Protein AF-A0A7Y5LMF8-F1 (afdb_monomer)

Solvent-accessible surface area (backbone atoms only — not comparable to full-atom values): 17297 Å² total; per-residue (Å²): 133,86,90,82,89,88,78,88,81,87,87,82,90,86,83,90,85,84,86,85,84,82,83,78,82,80,77,92,85,82,88,77,78,71,75,66,62,60,59,55,56,58,51,55,53,45,57,74,70,51,55,81,79,71,62,78,81,77,92,73,78,86,77,76,83,71,69,75,50,71,64,56,52,48,47,51,49,48,53,59,75,62,51,73,75,77,78,80,46,75,68,31,47,42,24,14,50,41,38,55,60,49,52,77,46,82,29,27,55,47,90,75,90,51,93,49,57,80,73,84,47,68,71,63,81,57,44,32,38,16,35,45,50,49,39,58,10,37,41,66,71,74,41,51,41,44,46,54,44,36,55,46,39,68,76,44,52,86,68,40,72,46,88,80,47,93,70,68,69,76,45,70,57,49,46,42,60,34,47,49,43,44,50,40,48,40,73,77,71,32,48,80,47,82,51,67,81,51,87,82,39,35,75,72,64,44,40,34,22,40,40,27,25,44,95,62,96,61,97,47,43,78,46,35,26,34,25,32,87,49,56,52,98,84,51,49,45,20,29,32,31,32,43,81,88,67,40,31,49,43,71,42,63,49,65,86,72,44,68,50,70,42,27,35,39,74,69,85,77,85,69,71,81,80,77,72,78,80,80,80,129

Structure (mmCIF, N/CA/C/O backbone):
data_AF-A0A7Y5LMF8-F1
#
_entry.id   AF-A0A7Y5LMF8-F1
#
loop_
_atom_site.group_PDB
_atom_site.id
_atom_site.type_symbol
_atom_site.label_atom_id
_atom_site.label_alt_id
_atom_site.label_comp_id
_atom_site.label_asym_id
_atom_site.label_entity_id
_atom_site.label_seq_id
_atom_site.pdbx_PDB_ins_code
_atom_site.Cartn_x
_atom_site.Cartn_y
_atom_site.Cartn_z
_atom_site.occupancy
_atom_site.B_iso_or_equiv
_atom_site.auth_seq_id
_atom_site.auth_comp_id
_atom_site.auth_asym_id
_atom_site.auth_atom_id
_atom_site.pdbx_PDB_model_num
ATOM 1 N N . MET A 1 1 ? -59.907 -3.562 -33.712 1.00 35.91 1 MET A N 1
ATOM 2 C CA . MET A 1 1 ? -60.302 -3.193 -35.093 1.00 35.91 1 MET A CA 1
ATOM 3 C C . MET A 1 1 ? -60.130 -1.689 -35.262 1.00 35.91 1 MET A C 1
ATOM 5 O O . MET A 1 1 ? -60.663 -0.989 -34.419 1.00 35.91 1 MET A O 1
ATOM 9 N N . LYS A 1 2 ? -59.436 -1.261 -36.338 1.00 37.88 2 LYS A N 1
ATOM 10 C CA . LYS A 1 2 ? -59.405 0.084 -36.981 1.00 37.88 2 LYS A CA 1
ATOM 11 C C . LYS A 1 2 ? -59.014 1.277 -36.073 1.00 37.88 2 LYS A C 1
ATOM 13 O O . LYS A 1 2 ? -59.712 1.561 -35.122 1.00 37.88 2 LYS A O 1
ATOM 18 N N . GLY A 1 3 ? -57.946 2.052 -36.271 1.00 35.06 3 GLY A N 1
ATOM 19 C CA . GLY A 1 3 ? -57.162 2.392 -37.460 1.00 35.06 3 GLY A CA 1
ATOM 20 C C . GLY A 1 3 ? -57.560 3.778 -37.983 1.00 35.06 3 GLY A C 1
ATOM 21 O O . GLY A 1 3 ? -58.652 3.883 -38.530 1.00 35.06 3 GLY A O 1
ATOM 22 N N . LYS A 1 4 ? -56.691 4.798 -37.855 1.00 38.91 4 LYS A N 1
ATOM 23 C CA . LYS A 1 4 ? -56.349 5.769 -38.923 1.00 38.91 4 LYS A CA 1
ATOM 24 C C . LYS A 1 4 ? -55.356 6.851 -38.472 1.00 38.91 4 LYS A C 1
ATOM 26 O O . LYS A 1 4 ? -55.492 7.425 -37.399 1.00 38.91 4 LYS A O 1
ATOM 31 N N . ASN A 1 5 ? -54.412 7.104 -39.378 1.00 40.88 5 ASN A N 1
ATOM 32 C CA . ASN A 1 5 ? -53.443 8.198 -39.432 1.00 40.88 5 ASN A CA 1
ATOM 33 C C . ASN A 1 5 ? -54.083 9.589 -39.376 1.00 40.88 5 ASN A C 1
ATOM 35 O O . ASN A 1 5 ? -55.175 9.786 -39.913 1.00 40.88 5 ASN A O 1
ATOM 39 N N . ILE A 1 6 ? -53.300 10.557 -38.898 1.00 42.84 6 ILE A N 1
ATOM 40 C CA . ILE A 1 6 ? -53.327 11.936 -39.387 1.00 42.84 6 ILE A CA 1
ATOM 41 C C . ILE A 1 6 ? -51.894 12.377 -39.701 1.00 42.84 6 ILE A C 1
ATOM 43 O O . ILE A 1 6 ? -50.966 12.123 -38.937 1.00 42.84 6 ILE A O 1
ATOM 47 N N . ASP A 1 7 ? -51.764 12.964 -40.881 1.00 39.22 7 ASP A N 1
ATOM 48 C CA . ASP A 1 7 ? -50.563 13.429 -41.561 1.00 39.22 7 ASP A CA 1
ATOM 49 C C . ASP A 1 7 ? -50.635 14.961 -41.679 1.00 39.22 7 ASP A C 1
ATOM 51 O O . ASP A 1 7 ? -51.734 15.517 -41.702 1.00 39.22 7 ASP A O 1
ATOM 55 N N . GLY A 1 8 ? -49.468 15.597 -41.807 1.00 36.66 8 GLY A N 1
ATOM 56 C CA . GLY A 1 8 ? -49.266 16.856 -42.529 1.00 36.66 8 GLY A CA 1
ATOM 57 C C . GLY A 1 8 ? -49.772 18.165 -41.912 1.00 36.66 8 GLY A C 1
ATOM 58 O O . GLY A 1 8 ? -50.968 18.427 -41.835 1.00 36.66 8 GLY A O 1
ATOM 59 N N . GLY A 1 9 ? -48.839 19.076 -41.623 1.00 31.05 9 GLY A N 1
ATOM 60 C CA . GLY A 1 9 ? -49.163 20.484 -41.392 1.00 31.05 9 GLY A CA 1
ATOM 61 C C . GLY A 1 9 ? -47.945 21.355 -41.104 1.00 31.05 9 GLY A C 1
ATOM 62 O O . GLY A 1 9 ? -47.608 21.587 -39.948 1.00 31.05 9 GLY A O 1
ATOM 63 N N . GLU A 1 10 ? -47.296 21.840 -42.164 1.00 34.03 10 GLU A N 1
ATOM 64 C CA . GLU A 1 10 ? -46.394 22.998 -42.132 1.00 34.03 10 GLU A CA 1
ATOM 65 C C . GLU A 1 10 ? -47.063 24.229 -41.477 1.00 34.03 10 GLU A C 1
ATOM 67 O O . GLU A 1 10 ? -48.287 24.355 -41.481 1.00 34.03 10 GLU A O 1
ATOM 72 N N . VAL A 1 11 ? -46.254 25.202 -41.028 1.00 34.56 11 VAL A N 1
ATOM 73 C CA . VAL A 1 11 ? -46.204 26.572 -41.597 1.00 34.56 11 VAL A CA 1
ATOM 74 C C . VAL A 1 11 ? -45.722 27.632 -40.570 1.00 34.56 11 VAL A C 1
ATOM 76 O O . VAL A 1 11 ? -46.263 27.790 -39.483 1.00 34.56 11 VAL A O 1
ATOM 79 N N . LYS A 1 12 ? -44.775 28.452 -41.060 1.00 34.56 12 LYS A N 1
ATOM 80 C CA . LYS A 1 12 ? -44.420 29.859 -40.743 1.00 34.56 12 LYS A CA 1
ATOM 81 C C . LYS A 1 12 ? -43.547 30.227 -39.535 1.00 34.56 12 LYS A C 1
ATOM 83 O O . LYS A 1 12 ? -43.982 30.545 -38.437 1.00 34.56 12 LYS A O 1
ATOM 88 N N . ILE A 1 13 ? -42.291 30.419 -39.929 1.00 34.53 13 ILE A N 1
ATOM 89 C CA . ILE A 1 13 ? -41.321 31.446 -39.539 1.00 34.53 13 ILE A CA 1
ATOM 90 C C . ILE A 1 13 ? -41.966 32.836 -39.338 1.00 34.53 13 ILE A C 1
ATOM 92 O O . ILE A 1 13 ? -42.598 33.373 -40.251 1.00 34.53 13 ILE A O 1
ATOM 96 N N . SER A 1 14 ? -41.692 33.459 -38.187 1.00 36.00 14 SER A N 1
ATOM 97 C CA . SER A 1 14 ? -41.827 34.902 -37.942 1.00 36.00 14 SER A CA 1
ATOM 98 C C . SER A 1 14 ? -40.442 35.553 -37.845 1.00 36.00 14 SER A C 1
ATOM 100 O O . SER A 1 14 ? -39.601 35.135 -37.050 1.00 36.00 14 SER A O 1
ATOM 102 N N . VAL A 1 15 ? -40.220 36.577 -38.667 1.00 36.84 15 VAL A N 1
ATOM 103 C CA . VAL A 1 15 ? -38.975 37.348 -38.818 1.00 36.84 15 VAL A CA 1
ATOM 104 C C . VAL A 1 15 ? -39.075 38.681 -38.052 1.00 36.84 15 VAL A C 1
ATOM 106 O O . VAL A 1 15 ? -40.183 39.185 -37.880 1.00 36.84 15 VAL A O 1
ATOM 109 N N . LEU A 1 16 ? -37.899 39.281 -37.769 1.00 36.34 16 LEU A N 1
ATOM 110 C CA . LEU A 1 16 ? -37.570 40.707 -37.494 1.00 36.34 16 LEU A CA 1
ATOM 111 C C . LEU A 1 16 ? -37.391 41.026 -35.996 1.00 36.34 16 LEU A C 1
ATOM 113 O O . LEU A 1 16 ? -38.279 40.745 -35.210 1.00 36.34 16 LEU A O 1
ATOM 117 N N . ARG A 1 17 ? -36.304 41.617 -35.470 1.00 32.69 17 ARG A N 1
ATOM 118 C CA . ARG A 1 17 ? -35.212 42.536 -35.893 1.00 32.69 17 ARG A CA 1
ATOM 119 C C . ARG A 1 17 ? -34.004 42.247 -34.958 1.00 32.69 17 ARG A C 1
ATOM 121 O O . ARG A 1 17 ? -34.218 41.719 -33.880 1.00 32.69 17 ARG A O 1
ATOM 128 N N . GLY A 1 18 ? -32.738 42.570 -35.208 1.00 30.70 18 GLY A N 1
ATOM 129 C CA . GLY A 1 18 ? -32.079 43.452 -36.161 1.00 30.70 18 GLY A CA 1
ATOM 130 C C . GLY A 1 18 ? -30.570 43.523 -35.840 1.00 30.70 18 GLY A C 1
ATOM 131 O O . GLY A 1 18 ? -30.078 42.815 -34.968 1.00 30.70 18 GLY A O 1
ATOM 132 N N . VAL A 1 19 ? -29.888 44.444 -36.523 1.00 36.72 19 VAL A N 1
ATOM 133 C CA . VAL A 1 19 ? -28.469 44.846 -36.403 1.00 36.72 19 VAL A CA 1
ATOM 134 C C . VAL A 1 19 ? -27.495 44.182 -37.395 1.00 36.72 19 VAL A C 1
ATOM 136 O O . VAL A 1 19 ? -26.832 43.174 -37.176 1.00 36.72 19 VAL A O 1
ATOM 139 N N . THR A 1 20 ? -27.471 44.867 -38.536 1.00 38.84 20 THR A N 1
ATOM 140 C CA . THR A 1 20 ? -26.451 45.087 -39.569 1.00 38.84 20 THR A CA 1
ATOM 141 C C . THR A 1 20 ? -25.015 44.596 -39.348 1.00 38.84 20 THR A C 1
ATOM 143 O O . THR A 1 20 ? -24.300 45.002 -38.437 1.00 38.84 20 THR A O 1
ATOM 146 N N . ARG A 1 21 ? -24.563 43.838 -40.353 1.00 37.19 21 ARG A N 1
ATOM 147 C CA . ARG A 1 21 ? -23.201 43.365 -40.613 1.00 37.19 21 ARG A CA 1
ATOM 148 C C . ARG A 1 21 ? -22.371 44.458 -41.295 1.00 37.19 21 ARG A C 1
ATOM 150 O O . ARG A 1 21 ? -22.630 44.783 -42.451 1.00 37.19 21 ARG A O 1
ATOM 157 N N . GLN A 1 22 ? -21.328 44.961 -40.638 1.00 36.53 22 GLN A N 1
ATOM 158 C CA . GLN A 1 22 ? -20.336 45.826 -41.280 1.00 36.53 22 GLN A CA 1
ATOM 159 C C . GLN A 1 22 ? -19.152 44.975 -41.772 1.00 36.53 22 GLN A C 1
ATOM 161 O O . GLN A 1 22 ? -18.258 44.609 -41.015 1.00 36.53 22 GLN A O 1
ATOM 166 N N . ARG A 1 23 ? -19.150 44.631 -43.066 1.00 43.16 23 ARG A N 1
ATOM 167 C CA . ARG A 1 23 ? -17.961 44.103 -43.753 1.00 43.16 23 ARG A CA 1
ATOM 168 C C . ARG A 1 23 ? -17.022 45.272 -44.046 1.00 43.16 23 ARG A C 1
ATOM 170 O O . ARG A 1 23 ? -17.254 46.015 -44.994 1.00 43.16 23 ARG A O 1
ATOM 177 N N . ARG A 1 24 ? -15.938 45.412 -43.283 1.00 39.00 24 ARG A N 1
ATOM 178 C CA . ARG A 1 24 ? -14.773 46.178 -43.744 1.00 39.00 24 ARG A CA 1
ATOM 179 C C . ARG A 1 24 ? -13.875 45.250 -44.557 1.00 39.00 24 ARG A C 1
ATOM 181 O O . ARG A 1 24 ? -13.244 44.349 -44.016 1.00 39.00 24 ARG A O 1
ATOM 188 N N . ARG A 1 25 ? -13.860 45.469 -45.876 1.00 45.31 25 ARG A N 1
ATOM 189 C CA . ARG A 1 25 ? -12.761 45.054 -46.754 1.00 45.31 25 ARG A CA 1
ATOM 190 C C . ARG A 1 25 ? -11.506 45.770 -46.257 1.00 45.31 25 ARG A C 1
ATOM 192 O O . ARG A 1 25 ? -11.472 46.995 -46.308 1.00 45.31 25 ARG A O 1
ATOM 199 N N . PHE A 1 26 ? -10.512 45.025 -45.789 1.00 35.03 26 PHE A N 1
ATOM 200 C CA . PHE A 1 26 ? -9.165 45.564 -45.664 1.00 35.03 26 PHE A CA 1
ATOM 201 C C . PHE A 1 26 ? -8.404 45.247 -46.944 1.00 35.03 26 PHE A C 1
ATOM 203 O O . PHE A 1 26 ? -8.269 44.094 -47.349 1.00 35.03 26 PHE A O 1
ATOM 210 N N . SER A 1 27 ? -8.005 46.324 -47.607 1.00 43.62 27 SER A N 1
ATOM 211 C CA . SER A 1 27 ? -7.133 46.353 -48.765 1.00 43.62 27 SER A CA 1
ATOM 212 C C . SER A 1 27 ? -5.781 45.734 -48.429 1.00 43.62 27 SER A C 1
ATOM 214 O O . SER A 1 27 ? -5.164 46.062 -47.415 1.00 43.62 27 SER A O 1
ATOM 216 N N . SER A 1 28 ? -5.321 44.875 -49.333 1.00 53.97 28 SER A N 1
ATOM 217 C CA . SER A 1 28 ? -3.924 44.498 -49.507 1.00 53.97 28 SER A CA 1
ATOM 218 C C . SER A 1 28 ? -3.049 45.750 -49.515 1.00 53.97 28 SER A C 1
ATOM 220 O O . SER A 1 28 ? -3.319 46.617 -50.342 1.00 53.97 28 SER A O 1
ATOM 222 N N . LEU A 1 29 ? -2.073 45.844 -48.602 1.00 47.62 29 LEU A N 1
ATOM 223 C CA . LEU A 1 29 ? -0.790 46.576 -48.733 1.00 47.62 29 LEU A CA 1
ATOM 224 C C . LEU A 1 29 ? -0.054 46.789 -47.387 1.00 47.62 29 LEU A C 1
ATOM 226 O O . LEU A 1 29 ? 0.703 47.740 -47.252 1.00 47.62 29 LEU A O 1
ATOM 230 N N . TRP A 1 30 ? -0.231 45.930 -46.377 1.00 38.69 30 TRP A N 1
ATOM 231 C CA . TRP A 1 30 ? 0.537 46.038 -45.123 1.00 38.69 30 TRP A CA 1
ATOM 232 C C . TRP A 1 30 ? 0.944 44.649 -44.605 1.00 38.69 30 TRP A C 1
ATOM 234 O O . TRP A 1 30 ? 0.229 44.077 -43.786 1.00 38.69 30 TRP A O 1
ATOM 244 N N . PRO A 1 31 ? 2.047 44.061 -45.118 1.00 44.22 31 PRO A N 1
ATOM 245 C CA . PRO A 1 31 ? 3.020 43.483 -44.184 1.00 44.22 31 PRO A CA 1
ATOM 246 C C . PRO A 1 31 ? 4.465 43.519 -44.726 1.00 44.22 31 PRO A C 1
ATOM 248 O O . PRO A 1 31 ? 5.037 42.477 -45.024 1.00 44.22 31 PRO A O 1
ATOM 251 N N . VAL A 1 32 ? 5.086 44.698 -44.848 1.00 48.09 32 VAL A N 1
ATOM 252 C CA . VAL A 1 32 ? 6.545 44.775 -45.118 1.00 48.09 32 VAL A CA 1
ATOM 253 C C . VAL A 1 32 ? 7.314 45.624 -44.096 1.00 48.09 32 VAL A C 1
ATOM 255 O O . VAL A 1 32 ? 8.526 45.501 -43.999 1.00 48.09 32 VAL A O 1
ATOM 258 N N . LEU A 1 33 ? 6.653 46.399 -43.226 1.00 48.47 33 LEU A N 1
ATOM 259 C CA . LEU A 1 33 ? 7.366 47.319 -42.320 1.00 48.47 33 LEU A CA 1
ATOM 260 C C . LEU A 1 33 ? 7.313 46.989 -40.819 1.00 48.47 33 LEU A C 1
ATOM 262 O O . LEU A 1 33 ? 7.921 47.706 -40.038 1.00 48.47 33 LEU A O 1
ATOM 266 N N . VAL A 1 34 ? 6.677 45.889 -40.393 1.00 45.09 34 VAL A N 1
ATOM 267 C CA . VAL A 1 34 ? 6.689 45.487 -38.963 1.00 45.09 34 VAL A CA 1
ATOM 268 C C . VAL A 1 34 ? 7.675 44.345 -38.669 1.00 45.09 34 VAL A C 1
ATOM 270 O O . VAL A 1 34 ? 8.136 44.208 -37.540 1.00 45.09 34 VAL A O 1
ATOM 273 N N . TYR A 1 35 ? 8.112 43.588 -39.682 1.00 42.19 35 TYR A N 1
ATOM 274 C CA . TYR A 1 35 ? 9.131 42.543 -39.494 1.00 42.19 35 TYR A CA 1
ATOM 275 C C . TYR A 1 35 ? 10.580 43.067 -39.477 1.00 42.19 35 TYR A C 1
ATOM 277 O O . TYR A 1 35 ? 11.475 42.354 -39.033 1.00 42.19 35 TYR A O 1
ATOM 285 N N . GLY A 1 36 ? 10.821 44.316 -39.891 1.00 44.75 36 GLY A N 1
ATOM 286 C CA . GLY A 1 36 ? 12.165 44.909 -39.934 1.00 44.75 36 GLY A CA 1
ATOM 287 C C . GLY A 1 36 ? 12.676 45.492 -38.610 1.00 44.75 36 GLY A C 1
ATOM 288 O O . GLY A 1 36 ? 13.878 45.693 -38.469 1.00 44.75 36 GLY A O 1
ATOM 289 N N . SER A 1 37 ? 11.807 45.749 -37.624 1.00 48.94 37 SER A N 1
ATOM 290 C CA . SER A 1 37 ? 12.192 46.525 -36.427 1.00 48.94 37 SER A CA 1
ATOM 291 C C . SER A 1 37 ? 12.262 45.728 -35.121 1.00 48.94 37 SER A C 1
ATOM 293 O O . SER A 1 37 ? 12.842 46.218 -34.157 1.00 48.94 37 SER A O 1
ATOM 295 N N . LEU A 1 38 ? 11.768 44.484 -35.077 1.00 40.72 38 LEU A N 1
ATOM 296 C CA . LEU A 1 38 ? 11.967 43.600 -33.915 1.00 40.72 38 LEU A CA 1
ATOM 297 C C . LEU A 1 38 ? 13.215 42.712 -34.035 1.00 40.72 38 LEU A C 1
ATOM 299 O O . LEU A 1 38 ? 13.765 42.306 -33.014 1.00 40.72 38 LEU A O 1
ATOM 303 N N . ALA A 1 39 ? 13.732 42.485 -35.248 1.00 46.16 39 ALA A N 1
ATOM 304 C CA . ALA A 1 39 ? 14.995 41.768 -35.442 1.00 46.16 39 ALA A CA 1
ATOM 305 C C . ALA A 1 39 ? 16.220 42.589 -34.978 1.00 46.16 39 ALA A C 1
ATOM 307 O O . ALA A 1 39 ? 17.175 42.024 -34.454 1.00 46.16 39 ALA A O 1
ATOM 308 N N . GLY A 1 40 ? 16.180 43.924 -35.092 1.00 50.44 40 GLY A N 1
ATOM 309 C CA . GLY A 1 40 ? 17.284 44.799 -34.668 1.00 50.44 40 GLY A CA 1
ATOM 310 C C . GLY A 1 40 ? 17.428 44.945 -33.148 1.00 50.44 40 GLY A C 1
ATOM 311 O O . GLY A 1 40 ? 18.545 45.014 -32.638 1.00 50.44 40 GLY A O 1
ATOM 312 N N . ILE A 1 41 ? 16.316 44.924 -32.404 1.00 51.56 41 ILE A N 1
ATOM 313 C CA . ILE A 1 41 ? 16.341 45.030 -30.934 1.00 51.56 41 ILE A CA 1
ATOM 314 C C . ILE A 1 41 ? 16.760 43.693 -30.298 1.00 51.56 41 ILE A C 1
ATOM 316 O O . ILE A 1 41 ? 17.478 43.687 -29.299 1.00 51.56 41 ILE A O 1
ATOM 320 N N . LEU A 1 42 ? 16.417 42.558 -30.920 1.00 47.56 42 LEU A N 1
ATOM 321 C CA . LEU A 1 42 ? 16.845 41.231 -30.463 1.00 47.56 42 LEU A CA 1
ATOM 322 C C . LEU A 1 42 ? 18.334 40.939 -30.733 1.00 47.56 42 LEU A C 1
ATOM 324 O O . LEU A 1 42 ? 18.953 40.253 -29.926 1.00 47.56 42 LEU A O 1
ATOM 328 N N . VAL A 1 43 ? 18.949 41.504 -31.783 1.00 49.66 43 VAL A N 1
ATOM 329 C CA . VAL A 1 43 ? 20.402 41.361 -32.038 1.00 49.66 43 VAL A CA 1
ATOM 330 C C . VAL A 1 43 ? 21.239 42.322 -31.178 1.00 49.66 43 VAL A C 1
ATOM 332 O O . VAL A 1 43 ? 22.275 41.921 -30.647 1.00 49.66 43 VAL A O 1
ATOM 335 N N . GLY A 1 44 ? 20.777 43.559 -30.957 1.00 49.44 44 GLY A 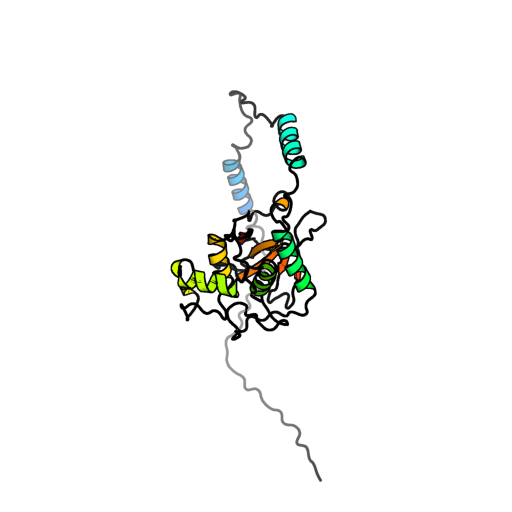N 1
ATOM 336 C CA . GLY A 1 44 ? 21.474 44.527 -30.096 1.00 49.44 44 GLY A CA 1
ATOM 337 C C . GLY A 1 44 ? 21.509 44.118 -28.617 1.00 49.44 44 GLY A C 1
ATOM 338 O O . GLY A 1 44 ? 22.530 44.285 -27.949 1.00 49.44 44 GLY A O 1
ATOM 339 N N . TYR A 1 45 ? 20.430 43.506 -28.112 1.00 45.84 45 TYR A N 1
ATOM 340 C CA . TYR A 1 45 ? 20.392 42.990 -26.739 1.00 45.84 45 TYR A CA 1
ATOM 341 C C . TYR A 1 45 ? 21.205 41.696 -26.574 1.00 45.84 45 TYR A C 1
ATOM 343 O O . TYR A 1 45 ? 21.753 41.436 -25.505 1.00 45.84 45 TYR A O 1
ATOM 351 N N . TRP A 1 46 ? 21.367 40.918 -27.649 1.00 46.97 46 TRP A N 1
ATOM 352 C CA . TRP A 1 46 ? 22.254 39.756 -27.650 1.00 46.97 46 TRP A CA 1
ATOM 353 C C . TRP A 1 46 ? 23.732 40.179 -27.575 1.00 46.97 46 TRP A C 1
ATOM 355 O O . TRP A 1 46 ? 24.479 39.623 -26.776 1.00 46.97 46 TRP A O 1
ATOM 365 N N . GLN A 1 47 ? 24.159 41.235 -28.283 1.00 48.94 47 GLN A N 1
ATOM 366 C CA . GLN A 1 47 ? 25.556 41.700 -28.228 1.00 48.94 47 GLN A CA 1
ATOM 367 C C . GLN A 1 47 ? 25.941 42.425 -26.925 1.00 48.94 47 GLN A C 1
ATOM 369 O O . GLN A 1 47 ? 27.093 42.321 -26.507 1.00 48.94 47 GLN A O 1
ATOM 374 N N . HIS A 1 48 ? 25.018 43.093 -26.225 1.00 54.03 48 HIS A N 1
ATOM 375 C CA . HIS A 1 48 ? 25.347 43.732 -24.939 1.00 54.03 48 HIS A CA 1
ATOM 376 C C . HIS A 1 48 ? 25.251 42.809 -23.716 1.00 54.03 48 HIS A C 1
ATOM 378 O O . HIS A 1 48 ? 25.923 43.078 -22.723 1.00 54.03 48 HIS A O 1
ATOM 384 N N . VAL A 1 49 ? 24.490 41.710 -23.780 1.00 55.78 49 VAL A N 1
ATOM 385 C CA . VAL A 1 49 ? 24.353 40.774 -22.646 1.00 55.78 49 VAL A CA 1
ATOM 386 C C . VAL A 1 49 ? 25.252 39.534 -22.791 1.00 55.78 49 VAL A C 1
ATOM 388 O O . VAL A 1 49 ? 25.685 38.991 -21.777 1.00 55.78 49 VAL A O 1
ATOM 391 N N . PHE A 1 50 ? 25.622 39.119 -24.014 1.00 47.84 50 PHE A N 1
ATOM 392 C CA . PHE A 1 50 ? 26.461 37.925 -24.248 1.00 47.84 50 PHE A CA 1
ATOM 393 C C . PHE A 1 50 ? 27.937 38.185 -24.610 1.00 47.84 50 PHE A C 1
ATOM 395 O O . PHE A 1 50 ? 28.703 37.228 -24.712 1.00 47.84 50 PHE A O 1
ATOM 402 N N . SER A 1 51 ? 28.398 39.436 -24.721 1.00 44.38 51 SER A N 1
ATOM 403 C CA . SER A 1 51 ? 29.829 39.712 -24.961 1.00 44.38 51 SER A CA 1
ATOM 404 C C . SER A 1 51 ? 30.808 39.397 -23.808 1.00 44.38 51 SER A C 1
ATOM 406 O O . SER A 1 51 ? 31.996 39.286 -24.107 1.00 44.38 51 SER A O 1
ATOM 408 N N . PRO A 1 52 ? 30.418 39.170 -22.532 1.00 46.62 52 PRO A N 1
ATOM 409 C CA . PRO A 1 52 ? 31.375 38.657 -21.553 1.00 46.62 52 PRO A CA 1
ATOM 410 C C . PRO A 1 52 ? 31.541 37.129 -21.599 1.00 46.62 52 PRO A C 1
ATOM 412 O O . PRO A 1 52 ? 32.408 36.609 -20.905 1.00 46.62 52 PRO A O 1
ATOM 415 N N . LEU A 1 53 ? 30.759 36.392 -22.402 1.00 50.09 53 LEU A N 1
ATOM 416 C CA . LEU A 1 53 ? 30.827 34.923 -22.443 1.00 50.09 53 LEU A CA 1
ATOM 417 C C . LEU A 1 53 ? 31.824 34.350 -23.463 1.00 50.09 53 LEU A C 1
ATOM 419 O O . LEU A 1 53 ? 32.100 33.155 -23.413 1.00 50.09 53 LEU A O 1
ATOM 423 N N . PHE A 1 54 ? 32.401 35.181 -24.340 1.00 50.78 54 PHE A N 1
ATOM 424 C CA . PHE A 1 54 ? 33.388 34.743 -25.342 1.00 50.78 54 PHE A CA 1
ATOM 425 C C . PHE A 1 54 ? 34.670 35.589 -25.389 1.00 50.78 54 PHE A C 1
ATOM 427 O O . PHE A 1 54 ? 35.469 35.445 -26.314 1.00 50.78 54 PHE A O 1
ATOM 434 N N . ALA A 1 55 ? 34.920 36.435 -24.384 1.00 47.31 55 ALA A N 1
ATOM 435 C CA . ALA A 1 55 ? 36.256 36.987 -24.186 1.00 47.31 55 ALA A CA 1
ATOM 436 C C . ALA A 1 55 ? 37.203 35.850 -23.764 1.00 47.31 55 ALA A C 1
ATOM 438 O O . ALA A 1 55 ? 37.016 35.227 -22.718 1.00 47.31 55 ALA A O 1
ATOM 439 N N . ALA A 1 56 ? 38.204 35.563 -24.600 1.00 49.34 56 ALA A N 1
ATOM 440 C CA . ALA A 1 56 ? 39.289 34.656 -24.252 1.00 49.34 56 ALA A CA 1
ATOM 441 C C . ALA A 1 56 ? 39.992 35.177 -22.982 1.00 49.34 56 ALA A C 1
ATOM 443 O O . ALA A 1 56 ? 40.292 36.371 -22.909 1.00 49.34 56 ALA A O 1
ATOM 444 N N . PRO A 1 57 ? 40.245 34.331 -21.970 1.00 44.47 57 PRO A N 1
ATOM 445 C CA . PRO A 1 57 ? 40.836 34.797 -20.727 1.00 44.47 57 PRO A CA 1
ATOM 446 C C . PRO A 1 57 ? 42.304 35.171 -20.949 1.00 44.47 57 PRO A C 1
ATOM 448 O O . PRO A 1 57 ? 43.130 34.320 -21.280 1.00 44.47 57 PRO A O 1
ATOM 451 N N . GLU A 1 58 ? 42.642 36.438 -20.707 1.00 48.69 58 GLU A N 1
ATOM 452 C CA . GLU A 1 58 ? 44.021 36.819 -20.427 1.00 48.69 58 GLU A CA 1
ATOM 453 C C . GLU A 1 58 ? 44.471 36.192 -19.102 1.00 48.69 58 GLU A C 1
ATOM 455 O O . GLU A 1 58 ? 43.771 36.185 -18.086 1.00 48.69 58 GLU A O 1
ATOM 460 N N . THR A 1 59 ? 45.673 35.636 -19.163 1.00 48.62 59 THR A N 1
ATOM 461 C CA . THR A 1 59 ? 46.440 34.937 -18.136 1.00 48.62 59 THR A CA 1
ATOM 462 C C . THR A 1 59 ? 46.266 35.479 -16.713 1.00 48.62 59 THR A C 1
ATOM 464 O O . THR A 1 59 ? 46.964 36.402 -16.292 1.00 48.62 59 THR A O 1
ATOM 467 N N . LYS A 1 60 ? 45.432 34.809 -15.913 1.00 47.56 60 LYS A N 1
ATOM 468 C CA . LYS A 1 60 ? 45.584 34.750 -14.454 1.00 47.56 60 LYS A CA 1
ATOM 469 C C . LYS A 1 60 ? 45.343 33.320 -13.982 1.00 47.56 60 LYS A C 1
ATOM 471 O O . LYS A 1 60 ? 44.221 32.840 -14.004 1.00 47.56 60 LYS A O 1
ATOM 476 N N . SER A 1 61 ? 46.443 32.677 -13.584 1.00 41.44 61 SER A N 1
ATOM 477 C CA . SER A 1 61 ? 46.551 31.457 -12.773 1.00 41.44 61 SER A CA 1
ATOM 478 C C . SER A 1 61 ? 45.549 30.333 -13.078 1.00 41.44 61 SER A C 1
ATOM 480 O O . SER A 1 61 ? 44.415 30.318 -12.602 1.00 41.44 61 SER A O 1
ATOM 482 N N . THR A 1 62 ? 46.005 29.334 -13.831 1.00 36.62 62 THR A N 1
ATOM 483 C CA . THR A 1 62 ? 45.305 28.066 -14.045 1.00 36.62 62 THR A CA 1
ATOM 484 C C . THR A 1 62 ? 45.174 27.287 -12.732 1.00 36.62 62 THR A C 1
ATOM 486 O O . THR A 1 62 ? 45.999 26.443 -12.386 1.00 36.62 62 THR A O 1
ATOM 489 N N . SER A 1 63 ? 44.076 27.516 -12.011 1.00 44.00 63 SER A N 1
ATOM 490 C CA . SER A 1 63 ? 43.507 26.496 -11.131 1.00 44.00 63 SER A CA 1
ATOM 491 C C . SER A 1 63 ? 43.041 25.343 -12.020 1.00 44.00 63 SER A C 1
ATOM 493 O O . SER A 1 63 ? 42.084 25.455 -12.786 1.00 44.00 63 SER A O 1
ATOM 495 N N . LYS A 1 64 ? 43.809 24.257 -11.994 1.00 39.75 64 LYS A N 1
ATOM 496 C CA . LYS A 1 64 ? 43.607 23.030 -12.761 1.00 39.75 64 LYS A CA 1
ATOM 497 C C . LYS A 1 64 ? 42.224 22.457 -12.422 1.00 39.75 64 LYS A C 1
ATOM 499 O O . LYS A 1 64 ? 42.056 21.835 -11.373 1.00 39.75 64 LYS A O 1
ATOM 504 N N . ALA A 1 65 ? 41.238 22.651 -13.301 1.00 45.88 65 ALA A N 1
ATOM 505 C CA . ALA A 1 65 ? 39.988 21.899 -13.257 1.00 45.88 65 ALA A CA 1
ATOM 506 C C . ALA A 1 65 ? 40.348 20.419 -13.434 1.00 45.88 65 ALA A C 1
ATOM 508 O O . ALA A 1 65 ? 40.648 19.946 -14.529 1.00 45.88 65 ALA A O 1
ATOM 509 N N . THR A 1 66 ? 40.457 19.722 -12.309 1.00 44.84 66 THR A N 1
ATOM 510 C CA . THR A 1 66 ? 40.904 18.339 -12.263 1.00 44.84 66 THR A CA 1
ATOM 511 C C . THR A 1 66 ? 39.679 17.493 -12.552 1.00 44.84 66 THR A C 1
ATOM 513 O O . THR A 1 66 ? 38.866 17.258 -11.660 1.00 44.84 66 THR A O 1
ATOM 516 N N . SER A 1 67 ? 39.515 17.069 -13.807 1.00 52.34 67 SER A 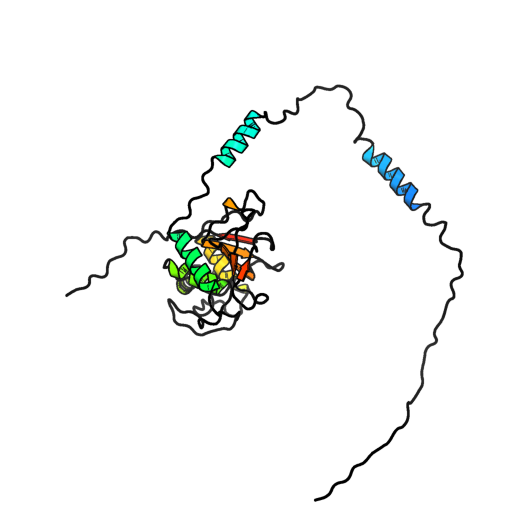N 1
ATOM 517 C CA . SER A 1 67 ? 38.634 15.946 -14.125 1.00 52.34 67 SER A CA 1
ATOM 518 C C . SER A 1 67 ? 38.958 14.821 -13.141 1.00 52.34 67 SER A C 1
ATOM 520 O O . SER A 1 67 ? 40.151 14.554 -12.937 1.00 52.34 67 SER A O 1
ATOM 522 N N . PRO A 1 68 ? 37.961 14.192 -12.489 1.00 57.38 68 PRO A N 1
ATOM 523 C CA . PRO A 1 68 ? 38.246 13.105 -11.569 1.00 57.38 68 PRO A CA 1
ATOM 524 C C . PRO A 1 68 ? 39.127 12.091 -12.304 1.00 57.38 68 PRO A C 1
ATOM 526 O O . PRO A 1 68 ? 38.830 11.763 -13.458 1.00 57.38 68 PRO A O 1
ATOM 529 N N . PRO A 1 69 ? 40.245 11.649 -11.700 1.00 67.31 69 PRO A N 1
ATOM 530 C CA . PRO A 1 69 ? 41.145 10.726 -12.366 1.00 67.31 69 PRO A CA 1
ATOM 531 C C . PRO A 1 69 ? 40.349 9.503 -12.815 1.00 67.31 69 PRO A C 1
ATOM 533 O O . PRO A 1 69 ? 39.394 9.103 -12.148 1.00 67.31 69 PRO A O 1
ATOM 536 N N . LEU A 1 70 ? 40.747 8.888 -13.929 1.00 55.00 70 LEU A N 1
ATOM 537 C CA . LEU A 1 70 ? 40.095 7.682 -14.448 1.00 55.00 70 LEU A CA 1
ATOM 538 C C . LEU A 1 70 ? 39.951 6.603 -13.357 1.00 55.00 70 LEU A C 1
ATOM 540 O O . LEU A 1 70 ? 38.987 5.858 -13.363 1.00 55.00 70 LEU A O 1
ATOM 544 N N . ALA A 1 71 ? 40.861 6.590 -12.376 1.00 57.62 71 ALA A N 1
ATOM 545 C CA . ALA A 1 71 ? 40.819 5.758 -11.176 1.00 57.62 71 ALA A CA 1
ATOM 546 C C . ALA A 1 71 ? 39.704 6.121 -10.171 1.00 57.62 71 ALA A C 1
ATOM 548 O O . ALA A 1 71 ? 39.169 5.232 -9.526 1.00 57.62 71 ALA A O 1
ATOM 549 N N . ALA A 1 72 ? 39.319 7.393 -10.034 1.00 56.91 72 ALA A N 1
ATOM 550 C CA . ALA A 1 72 ? 38.175 7.815 -9.219 1.00 56.91 72 ALA A CA 1
ATOM 551 C C . ALA A 1 72 ? 36.836 7.510 -9.912 1.00 56.91 72 ALA A C 1
ATOM 553 O O . ALA A 1 72 ? 35.868 7.144 -9.249 1.00 56.91 72 ALA A O 1
ATOM 554 N N . LEU A 1 73 ? 36.791 7.614 -11.245 1.00 54.34 73 LEU A N 1
ATOM 555 C CA . LEU A 1 73 ? 35.665 7.133 -12.052 1.00 54.34 73 LEU A CA 1
ATOM 556 C C . LEU A 1 73 ? 35.572 5.606 -12.008 1.00 54.34 73 LEU A C 1
ATOM 558 O O . LEU A 1 73 ? 34.512 5.081 -11.707 1.00 54.34 73 LEU A O 1
ATOM 562 N N . ALA A 1 74 ? 36.683 4.898 -12.199 1.00 57.41 74 ALA A N 1
ATOM 563 C CA . ALA A 1 74 ? 36.758 3.447 -12.067 1.00 57.41 74 ALA A CA 1
ATOM 564 C C . ALA A 1 74 ? 36.456 2.983 -10.638 1.00 57.41 74 ALA A C 1
ATOM 566 O O . ALA A 1 74 ? 35.821 1.956 -10.471 1.00 57.41 74 ALA A O 1
ATOM 567 N N . GLY A 1 75 ? 36.843 3.751 -9.616 1.00 52.19 75 GLY A N 1
ATOM 568 C CA . GLY A 1 75 ? 36.510 3.495 -8.216 1.00 52.19 75 GLY A CA 1
ATOM 569 C C . GLY A 1 75 ? 35.017 3.645 -7.937 1.00 52.19 75 GLY A C 1
ATOM 570 O O . GLY A 1 75 ? 34.434 2.761 -7.328 1.00 52.19 75 GLY A O 1
ATOM 571 N N . LYS A 1 76 ? 34.368 4.696 -8.457 1.00 53.72 76 LYS A N 1
ATOM 572 C CA . LYS A 1 76 ? 32.903 4.851 -8.387 1.00 53.72 76 LYS A CA 1
ATOM 573 C C . LYS A 1 76 ? 32.157 3.791 -9.193 1.00 53.72 76 LYS A C 1
ATOM 575 O O . LYS A 1 76 ? 31.131 3.301 -8.741 1.00 53.72 76 LYS A O 1
ATOM 580 N N . VAL A 1 77 ? 32.672 3.423 -10.365 1.00 55.59 77 VAL A N 1
ATOM 581 C CA . VAL A 1 77 ? 32.109 2.349 -11.191 1.00 55.59 77 VAL A CA 1
ATOM 582 C C . VAL A 1 77 ? 32.294 1.001 -10.497 1.00 55.59 77 VAL A C 1
ATOM 584 O O . VAL A 1 77 ? 31.351 0.233 -10.456 1.00 55.59 77 VAL A O 1
ATOM 587 N N . ALA A 1 78 ? 33.441 0.724 -9.878 1.00 51.97 78 ALA A N 1
ATOM 588 C CA . ALA A 1 78 ? 33.673 -0.497 -9.109 1.00 51.97 78 ALA A CA 1
ATOM 589 C C . ALA A 1 78 ? 32.857 -0.534 -7.805 1.00 51.97 78 ALA A C 1
ATOM 591 O O . ALA A 1 78 ? 32.380 -1.597 -7.425 1.00 51.97 78 ALA A O 1
ATOM 592 N N . GLU A 1 79 ? 32.639 0.607 -7.145 1.00 49.66 79 GLU A N 1
ATOM 593 C CA . GLU A 1 79 ? 31.734 0.721 -5.994 1.00 49.66 79 GLU A CA 1
ATOM 594 C C . GLU A 1 79 ? 30.274 0.483 -6.408 1.00 49.66 79 GLU A C 1
ATOM 596 O O . GLU A 1 79 ? 29.531 -0.176 -5.687 1.00 49.66 79 GLU A O 1
ATOM 601 N N . PHE A 1 80 ? 29.864 0.965 -7.584 1.00 52.78 80 PHE A N 1
ATOM 602 C CA . PHE A 1 80 ? 28.524 0.744 -8.129 1.00 52.78 80 PHE A CA 1
ATOM 603 C C . PHE A 1 80 ? 28.321 -0.700 -8.618 1.00 52.78 80 PHE A C 1
ATOM 605 O O . PHE A 1 80 ? 27.324 -1.327 -8.285 1.00 52.78 80 PHE A O 1
ATOM 612 N N . VAL A 1 81 ? 29.297 -1.255 -9.341 1.00 56.00 81 VAL A N 1
ATOM 613 C CA . VAL A 1 81 ? 29.300 -2.637 -9.858 1.00 56.00 81 VAL A CA 1
ATOM 614 C C . VAL A 1 81 ? 29.506 -3.665 -8.734 1.00 56.00 81 VAL A C 1
ATOM 616 O O . VAL A 1 81 ? 29.128 -4.823 -8.880 1.00 56.00 81 VAL A O 1
ATOM 619 N N . GLY A 1 82 ? 30.082 -3.253 -7.600 1.00 46.06 82 GLY A N 1
ATOM 620 C CA . GLY A 1 82 ? 30.373 -4.103 -6.445 1.00 46.06 82 GLY A CA 1
ATOM 621 C C . GLY A 1 82 ? 29.344 -4.051 -5.314 1.00 46.06 82 GLY A C 1
ATOM 622 O O . GLY A 1 82 ? 29.486 -4.814 -4.357 1.00 46.06 82 GLY A O 1
ATOM 623 N N . ARG A 1 83 ? 28.319 -3.186 -5.377 1.00 50.66 83 ARG A N 1
ATOM 624 C CA . ARG A 1 83 ? 27.228 -3.231 -4.395 1.00 50.66 83 ARG A CA 1
ATOM 625 C C . ARG A 1 83 ? 26.328 -4.418 -4.732 1.00 50.66 83 ARG A C 1
ATOM 627 O O . ARG A 1 83 ? 25.732 -4.420 -5.808 1.00 50.66 83 ARG A O 1
ATOM 634 N N . PRO A 1 84 ? 26.206 -5.422 -3.846 1.00 55.84 84 PRO A N 1
ATOM 635 C CA . PRO A 1 84 ? 25.200 -6.451 -4.047 1.00 55.84 84 PRO A CA 1
ATOM 636 C C . PRO A 1 84 ? 23.836 -5.763 -4.154 1.00 55.84 84 PRO A C 1
ATOM 638 O O . PRO A 1 84 ? 23.533 -4.890 -3.333 1.00 55.84 84 PRO A O 1
ATOM 641 N N . GLU A 1 85 ? 23.036 -6.132 -5.165 1.00 60.53 85 GLU A N 1
ATOM 642 C CA . GLU A 1 85 ? 21.611 -5.777 -5.196 1.00 60.53 85 GLU A CA 1
ATOM 643 C C . GLU A 1 85 ? 21.055 -6.044 -3.789 1.00 60.53 85 GLU A C 1
ATOM 645 O O . GLU A 1 85 ? 21.345 -7.108 -3.219 1.00 60.53 85 GLU A O 1
ATOM 650 N N . PRO A 1 86 ? 20.332 -5.084 -3.188 1.00 66.94 86 PRO A N 1
ATOM 651 C CA . PRO A 1 86 ? 19.818 -5.268 -1.849 1.00 66.94 86 PRO A CA 1
ATOM 652 C C . PRO A 1 86 ? 19.017 -6.567 -1.806 1.00 66.94 86 PRO A C 1
ATOM 654 O O . PRO A 1 86 ? 18.076 -6.759 -2.579 1.00 66.94 86 PRO A O 1
ATOM 657 N N . GLN A 1 87 ? 19.420 -7.482 -0.930 1.00 78.38 87 GLN A N 1
ATOM 658 C CA . GLN A 1 87 ? 18.756 -8.771 -0.863 1.00 78.38 87 GLN A CA 1
ATOM 659 C C . GLN A 1 87 ? 17.374 -8.597 -0.246 1.00 78.38 87 GLN A C 1
ATOM 661 O O . GLN A 1 87 ? 17.240 -8.129 0.884 1.00 78.38 87 GLN A O 1
ATOM 666 N N . ILE A 1 88 ? 16.352 -8.991 -1.001 1.00 88.56 88 ILE A N 1
ATOM 667 C CA . ILE A 1 88 ? 14.980 -9.016 -0.514 1.00 88.56 88 ILE A CA 1
ATOM 668 C C . ILE A 1 88 ? 14.840 -10.035 0.621 1.00 88.56 88 ILE A C 1
ATOM 670 O O . ILE A 1 88 ? 15.216 -11.200 0.483 1.00 88.56 88 ILE A O 1
ATOM 674 N N . THR A 1 89 ? 14.268 -9.601 1.740 1.00 93.44 89 THR A N 1
ATOM 675 C CA . THR A 1 89 ? 13.950 -10.483 2.869 1.00 93.44 89 THR A CA 1
ATOM 676 C C . THR A 1 89 ? 12.737 -11.367 2.565 1.00 93.44 89 THR A C 1
ATOM 678 O O . THR A 1 89 ? 11.861 -10.987 1.788 1.00 93.44 89 THR A O 1
ATOM 681 N N . ASP A 1 90 ? 12.606 -12.516 3.236 1.00 94.38 90 ASP A N 1
ATOM 682 C CA . ASP A 1 90 ? 11.401 -13.362 3.122 1.00 94.38 90 ASP A CA 1
ATOM 683 C C . ASP A 1 90 ? 10.118 -12.610 3.504 1.00 94.38 90 ASP A C 1
ATOM 685 O O . ASP A 1 90 ? 9.046 -12.856 2.952 1.00 94.38 90 ASP A O 1
ATOM 689 N N . PHE A 1 91 ? 10.229 -11.653 4.428 1.00 95.56 91 PHE A N 1
ATOM 690 C CA . PHE A 1 91 ? 9.131 -10.771 4.807 1.00 95.56 91 PHE A CA 1
ATOM 691 C C . PHE A 1 91 ? 8.664 -9.910 3.625 1.00 95.56 91 PHE A C 1
ATOM 693 O O . PHE A 1 91 ? 7.491 -9.949 3.261 1.00 95.56 91 PHE A O 1
ATOM 700 N N . GLN A 1 92 ? 9.581 -9.183 2.984 1.00 96.56 92 GLN A N 1
ATOM 701 C CA . GLN A 1 92 ? 9.280 -8.364 1.805 1.00 96.56 92 GLN A CA 1
ATOM 702 C C . GLN A 1 92 ? 8.780 -9.213 0.631 1.00 96.56 92 GLN A C 1
ATOM 704 O O . GLN A 1 92 ? 7.802 -8.853 -0.027 1.00 96.56 92 GLN A O 1
ATOM 709 N N . ARG A 1 93 ? 9.398 -10.380 0.410 1.00 97.00 93 ARG A N 1
ATOM 710 C CA . ARG A 1 93 ? 8.997 -11.325 -0.637 1.00 97.00 93 ARG A CA 1
ATOM 711 C C . ARG A 1 93 ? 7.536 -11.734 -0.486 1.00 97.00 93 ARG A C 1
ATOM 713 O O . ARG A 1 93 ? 6.793 -11.648 -1.455 1.00 97.00 93 ARG A O 1
ATOM 720 N N . ARG A 1 94 ? 7.102 -12.097 0.723 1.00 98.19 94 ARG A N 1
ATOM 721 C CA . ARG A 1 94 ? 5.708 -12.490 0.991 1.00 98.19 94 ARG A CA 1
ATOM 722 C C . ARG A 1 94 ? 4.706 -11.366 0.729 1.00 98.19 94 ARG A C 1
ATOM 724 O O . ARG A 1 94 ? 3.603 -11.648 0.271 1.00 98.19 94 ARG A O 1
ATOM 731 N N . ILE A 1 95 ? 5.073 -10.108 0.994 1.00 98.56 95 ILE A N 1
ATOM 732 C CA . ILE A 1 95 ? 4.231 -8.949 0.650 1.00 98.56 95 ILE A CA 1
ATOM 733 C C . ILE A 1 95 ? 4.086 -8.850 -0.872 1.00 98.56 95 ILE A C 1
ATOM 735 O O . ILE A 1 95 ? 2.971 -8.732 -1.376 1.00 98.56 95 ILE A O 1
ATOM 739 N N . ALA A 1 96 ? 5.200 -8.934 -1.604 1.00 98.31 96 ALA A N 1
ATOM 740 C CA . ALA A 1 96 ? 5.199 -8.856 -3.062 1.00 98.31 96 ALA A CA 1
ATOM 741 C C . ALA A 1 96 ? 4.408 -10.013 -3.698 1.00 98.31 96 ALA A C 1
ATOM 743 O O . ALA A 1 96 ? 3.565 -9.781 -4.557 1.00 98.31 96 ALA A O 1
ATOM 744 N N . GLU A 1 97 ? 4.612 -11.249 -3.239 1.00 98.31 97 GLU A N 1
ATOM 745 C CA . GLU A 1 97 ? 3.876 -12.433 -3.705 1.00 98.31 97 GLU A CA 1
ATOM 746 C C . GLU A 1 97 ? 2.371 -12.309 -3.449 1.00 98.31 97 GLU A C 1
ATOM 748 O O . GLU A 1 97 ? 1.563 -12.644 -4.314 1.00 98.31 97 GLU A O 1
ATOM 753 N N . ALA A 1 98 ? 1.972 -11.770 -2.295 1.00 98.31 98 ALA A N 1
ATOM 754 C CA . ALA A 1 98 ? 0.568 -11.508 -2.002 1.00 98.31 98 ALA A CA 1
ATOM 755 C C . ALA A 1 98 ? -0.039 -10.445 -2.931 1.00 98.31 98 ALA A C 1
ATOM 757 O O . ALA A 1 98 ? -1.222 -10.527 -3.262 1.00 98.31 98 ALA A O 1
ATOM 758 N N . ALA A 1 99 ? 0.749 -9.471 -3.387 1.00 98.25 99 ALA A N 1
ATOM 759 C CA . ALA A 1 99 ? 0.319 -8.547 -4.428 1.00 98.25 99 ALA A CA 1
ATOM 760 C C . ALA A 1 99 ? 0.198 -9.255 -5.794 1.00 98.25 99 ALA A C 1
ATOM 762 O O . ALA A 1 99 ? -0.815 -9.088 -6.471 1.00 98.25 99 ALA A O 1
ATOM 763 N N . GLU A 1 100 ? 1.152 -10.114 -6.178 1.00 98.00 100 GLU A N 1
ATOM 764 C CA . GLU A 1 100 ? 1.092 -10.893 -7.434 1.00 98.00 100 GLU A CA 1
ATOM 765 C C . GLU A 1 100 ? -0.141 -11.804 -7.494 1.00 98.00 100 GLU A C 1
ATOM 767 O O . GLU A 1 100 ? -0.812 -11.879 -8.522 1.00 98.00 100 GLU A O 1
ATOM 772 N N . ILE A 1 101 ? -0.506 -12.451 -6.383 1.00 97.62 101 ILE A N 1
ATOM 773 C CA . ILE A 1 101 ? -1.728 -13.269 -6.299 1.00 97.62 101 ILE A CA 1
ATOM 774 C C . ILE A 1 101 ? -2.971 -12.423 -6.605 1.00 97.62 101 ILE A C 1
ATOM 776 O O . ILE A 1 101 ? -3.892 -12.884 -7.281 1.00 97.62 101 ILE A O 1
ATOM 780 N N . GLN A 1 102 ? -2.999 -11.169 -6.148 1.00 97.69 102 GLN A N 1
ATOM 781 C CA . GLN A 1 102 ? -4.118 -10.271 -6.417 1.00 97.69 102 GLN A CA 1
ATOM 782 C C . GLN A 1 102 ? -4.201 -9.863 -7.893 1.00 97.69 102 GLN A C 1
ATOM 784 O O . GLN A 1 102 ? -5.310 -9.670 -8.390 1.00 97.69 102 GLN A O 1
ATOM 789 N N . LEU A 1 103 ? -3.083 -9.801 -8.624 1.00 94.94 103 LEU A N 1
ATOM 790 C CA . LEU A 1 103 ? -3.076 -9.504 -10.063 1.00 94.94 103 LEU A CA 1
ATOM 791 C C . LEU A 1 103 ? -3.885 -10.524 -10.881 1.00 94.94 103 LEU A C 1
ATOM 793 O O . LEU A 1 103 ? -4.477 -10.167 -11.898 1.00 94.94 103 LEU A O 1
ATOM 797 N N . ALA A 1 104 ? -3.948 -11.777 -10.424 1.00 92.69 104 ALA A N 1
ATOM 798 C CA . ALA A 1 104 ? -4.740 -12.836 -11.047 1.00 92.69 104 ALA A CA 1
ATOM 799 C C . ALA A 1 104 ? -6.231 -12.817 -10.649 1.00 92.69 104 ALA A C 1
ATOM 801 O O . ALA A 1 104 ? -7.006 -13.640 -11.135 1.00 92.69 104 ALA A O 1
ATOM 802 N N . SER A 1 105 ? -6.647 -11.913 -9.757 1.00 93.19 105 SER A N 1
ATOM 803 C CA . SER A 1 105 ? -8.034 -11.831 -9.293 1.00 93.19 105 SER A CA 1
ATOM 804 C C . SER A 1 105 ? -8.936 -11.049 -10.252 1.00 93.19 105 SER A C 1
ATOM 806 O O . SER A 1 105 ? -8.495 -10.171 -10.991 1.00 93.19 105 SER A O 1
ATOM 808 N N . GLU A 1 106 ? -10.245 -11.293 -10.172 1.00 94.44 106 GLU A N 1
ATOM 809 C CA . GLU A 1 106 ? -11.262 -10.516 -10.897 1.00 94.44 106 GLU A CA 1
ATOM 810 C C . GLU A 1 106 ? -11.694 -9.239 -10.147 1.00 94.44 106 GLU A C 1
ATOM 812 O O . GLU A 1 106 ? -12.794 -8.721 -10.356 1.00 94.44 106 GLU A O 1
ATOM 817 N N . THR A 1 107 ? -10.842 -8.720 -9.257 1.00 97.06 107 THR A N 1
ATOM 818 C CA . THR A 1 107 ? -11.145 -7.528 -8.456 1.00 97.06 107 THR A CA 1
ATOM 819 C C . THR A 1 107 ? -11.366 -6.313 -9.354 1.00 97.06 107 THR A C 1
ATOM 821 O O . THR A 1 107 ? -10.500 -5.950 -10.156 1.00 97.06 107 THR A O 1
ATOM 824 N N . ARG A 1 108 ? -12.506 -5.638 -9.180 1.00 97.44 108 ARG A N 1
ATOM 825 C CA . ARG A 1 108 ? -12.821 -4.376 -9.855 1.00 97.44 108 ARG A CA 1
ATOM 826 C C . ARG A 1 108 ? -12.691 -3.178 -8.933 1.00 97.44 108 ARG A C 1
ATOM 828 O O . ARG A 1 108 ? -12.854 -3.278 -7.719 1.00 97.44 108 ARG A O 1
ATOM 835 N N . TYR A 1 109 ? -12.432 -2.020 -9.526 1.00 97.69 109 TYR A N 1
ATOM 836 C CA . TYR A 1 109 ? -12.388 -0.782 -8.761 1.00 97.69 109 TYR A CA 1
ATOM 837 C C . TYR A 1 109 ? -13.767 -0.458 -8.155 1.00 97.69 109 TYR A C 1
ATOM 839 O O . TYR A 1 109 ? -14.741 -0.293 -8.888 1.00 97.69 109 TYR A O 1
ATOM 847 N N . SER A 1 110 ? -13.836 -0.316 -6.830 1.00 96.69 110 SER A N 1
ATOM 848 C CA . SER A 1 110 ? -14.944 0.337 -6.124 1.00 96.69 110 SER A CA 1
ATOM 849 C C . SER A 1 110 ? -14.443 1.000 -4.840 1.00 96.69 110 SER A C 1
ATOM 851 O O . SER A 1 110 ? -13.787 0.387 -3.994 1.00 96.69 110 SER A O 1
ATOM 853 N N . SER A 1 111 ? -14.810 2.270 -4.682 1.00 94.31 111 SER A N 1
ATOM 854 C CA . SER A 1 111 ? -14.570 3.074 -3.483 1.00 94.31 111 SER A CA 1
ATOM 855 C C . SER A 1 111 ? -15.776 3.109 -2.537 1.00 94.31 111 SER A C 1
ATOM 857 O O . SER A 1 111 ? -15.846 3.988 -1.677 1.00 94.31 111 SER A O 1
ATOM 859 N N . ASP A 1 112 ? -16.742 2.204 -2.712 1.00 96.94 112 ASP A N 1
ATOM 860 C CA . ASP A 1 112 ? -17.966 2.189 -1.913 1.00 96.94 112 ASP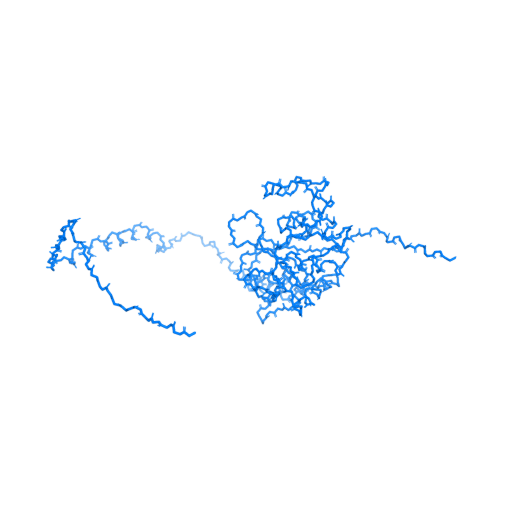 A CA 1
ATOM 861 C C . ASP A 1 112 ? -17.673 1.891 -0.442 1.00 96.94 112 ASP A C 1
ATOM 863 O O . ASP A 1 112 ? -16.685 1.239 -0.083 1.00 96.94 112 ASP A O 1
ATOM 867 N N . TYR A 1 113 ? -18.547 2.388 0.427 1.00 97.00 113 TYR A N 1
ATOM 868 C CA . TYR A 1 113 ? -18.479 2.122 1.855 1.00 97.00 113 TYR A CA 1
ATOM 869 C C . TYR A 1 113 ? -19.141 0.781 2.176 1.00 97.00 113 TYR A C 1
ATOM 871 O O . TYR A 1 113 ? -20.290 0.549 1.806 1.00 97.00 113 TYR A O 1
ATOM 879 N N . PHE A 1 114 ? -18.444 -0.065 2.932 1.00 97.75 114 PHE A N 1
ATOM 880 C CA . PHE A 1 114 ? -18.948 -1.356 3.392 1.00 97.75 114 PHE A CA 1
ATOM 881 C C . PHE A 1 114 ? -18.860 -1.420 4.906 1.00 97.75 114 PHE A C 1
ATOM 883 O O . PHE A 1 114 ? -17.842 -1.043 5.478 1.00 97.75 114 PHE A O 1
ATOM 890 N N . ARG A 1 115 ? -19.899 -1.946 5.557 1.00 97.94 115 ARG A N 1
ATOM 891 C CA . ARG A 1 115 ? -19.798 -2.340 6.961 1.00 97.94 115 ARG A CA 1
ATOM 892 C C . ARG A 1 115 ? -19.122 -3.707 7.020 1.00 97.94 115 ARG A C 1
ATOM 894 O O . ARG A 1 115 ? -19.623 -4.655 6.422 1.00 97.94 115 ARG A O 1
ATOM 901 N N . ILE A 1 116 ? -18.003 -3.797 7.723 1.00 98.00 116 ILE A N 1
ATOM 902 C CA . ILE A 1 116 ? -17.135 -4.980 7.741 1.00 98.00 116 ILE A CA 1
ATOM 903 C C . ILE A 1 116 ? -16.792 -5.370 9.180 1.00 98.00 116 ILE A C 1
ATOM 905 O O . ILE A 1 116 ? -16.970 -4.585 10.112 1.00 98.00 116 ILE A O 1
ATOM 909 N N . ALA A 1 117 ? -16.338 -6.609 9.370 1.00 98.19 117 ALA A N 1
ATOM 910 C CA . ALA A 1 117 ? -15.902 -7.092 10.677 1.00 98.19 117 ALA A CA 1
ATOM 911 C C . ALA A 1 117 ? -14.685 -6.303 11.190 1.00 98.19 117 ALA A C 1
ATOM 913 O O . ALA A 1 117 ? -13.973 -5.668 10.413 1.00 98.19 117 ALA A O 1
ATOM 914 N N . TYR A 1 118 ? -14.448 -6.347 12.499 1.00 97.12 118 TYR A N 1
ATOM 915 C CA . TYR A 1 118 ? -13.274 -5.748 13.123 1.00 97.12 118 TYR A CA 1
ATOM 916 C C . TYR A 1 118 ? -12.806 -6.600 14.315 1.00 97.12 118 TYR A C 1
ATOM 918 O O . TYR A 1 118 ? -13.643 -6.907 15.170 1.00 97.12 118 TYR A O 1
ATOM 926 N N . PRO A 1 119 ? -11.502 -6.927 14.430 1.00 97.19 119 PRO A N 1
ATOM 927 C CA . PRO A 1 119 ? -10.441 -6.728 13.430 1.00 97.19 119 PRO A CA 1
ATOM 928 C C . PRO A 1 119 ? -10.528 -7.748 12.275 1.00 97.19 119 PRO A C 1
ATOM 930 O O . PRO A 1 119 ? -11.342 -8.670 12.315 1.00 97.19 119 PRO A O 1
ATOM 933 N N . GLY A 1 120 ? -9.678 -7.604 11.254 1.00 96.31 120 GLY A N 1
ATOM 934 C CA . GLY A 1 120 ? -9.570 -8.551 10.139 1.00 96.31 120 GLY A CA 1
ATOM 935 C C . GLY A 1 120 ? -10.706 -8.513 9.110 1.00 96.31 120 GLY A C 1
ATOM 936 O O . GLY A 1 120 ? -10.838 -9.451 8.326 1.00 96.31 120 GLY A O 1
ATOM 937 N N . GLY A 1 121 ? -11.526 -7.463 9.089 1.00 97.69 121 GLY A N 1
ATOM 938 C CA . GLY A 1 121 ? -12.517 -7.249 8.039 1.00 97.69 121 GLY A CA 1
ATOM 939 C C . GLY A 1 121 ? -11.887 -6.926 6.683 1.00 97.69 121 GLY A C 1
ATOM 940 O O . GLY A 1 121 ? -10.779 -6.393 6.585 1.00 97.69 121 GLY A O 1
ATOM 941 N N . ASP A 1 122 ? -12.628 -7.230 5.621 1.00 98.00 122 ASP A N 1
ATOM 942 C CA . ASP A 1 122 ? -12.302 -6.865 4.243 1.00 98.00 122 ASP A CA 1
ATOM 943 C C . ASP A 1 122 ? -13.603 -6.569 3.487 1.00 98.00 122 ASP A C 1
ATOM 945 O O . ASP A 1 122 ? -14.687 -7.018 3.877 1.00 98.00 122 ASP A O 1
ATOM 949 N N . VAL A 1 123 ? -13.494 -5.802 2.410 1.00 97.81 123 VAL A N 1
ATOM 950 C CA . VAL A 1 123 ? -14.581 -5.610 1.448 1.00 97.81 123 VAL A CA 1
ATOM 951 C C . VAL A 1 123 ? -14.796 -6.892 0.630 1.00 97.81 123 VAL A C 1
ATOM 953 O O . VAL A 1 123 ? -13.947 -7.788 0.660 1.00 97.81 123 VAL A O 1
ATOM 956 N N . PRO A 1 124 ? -15.913 -7.027 -0.114 1.00 97.88 124 PRO A N 1
ATOM 957 C CA . PRO A 1 124 ? -16.110 -8.190 -0.971 1.00 97.88 124 PRO A CA 1
ATOM 958 C C . PRO A 1 124 ? -14.911 -8.415 -1.902 1.00 97.88 124 PRO A C 1
ATOM 960 O O . PRO A 1 124 ? -14.384 -7.474 -2.490 1.00 97.88 124 PRO A O 1
ATOM 963 N N . SER A 1 125 ? -14.489 -9.670 -2.060 1.00 96.19 125 SER A N 1
ATOM 964 C CA . SER A 1 125 ? -13.241 -10.023 -2.758 1.00 96.19 125 SER A CA 1
ATOM 965 C C . SER A 1 125 ? -13.180 -9.574 -4.221 1.00 96.19 125 SER A C 1
ATOM 967 O O . SER A 1 125 ? -12.094 -9.397 -4.757 1.00 96.19 125 SER A O 1
ATOM 969 N N . HIS A 1 126 ? -14.332 -9.363 -4.860 1.00 96.44 126 HIS A N 1
ATOM 970 C CA . HIS A 1 126 ? -14.439 -8.897 -6.243 1.00 96.44 126 HIS A CA 1
ATOM 971 C C . HIS A 1 126 ? -14.363 -7.366 -6.383 1.00 96.44 126 HIS A C 1
ATOM 973 O O . HIS A 1 126 ? -14.478 -6.857 -7.499 1.00 96.44 126 HIS A O 1
ATOM 979 N N . VAL A 1 127 ? -14.171 -6.618 -5.289 1.00 97.62 127 VAL A N 1
ATOM 980 C CA . VAL A 1 127 ? -14.000 -5.160 -5.315 1.00 97.62 127 VAL A CA 1
ATOM 981 C C . VAL A 1 127 ? -12.808 -4.671 -4.490 1.00 97.62 127 VAL A C 1
ATOM 983 O O . VAL A 1 127 ? -12.334 -5.346 -3.571 1.00 97.62 127 VAL A O 1
ATOM 986 N N . GLY A 1 128 ? -12.322 -3.472 -4.815 1.00 97.31 128 GLY A N 1
ATOM 987 C CA . GLY A 1 128 ? -11.322 -2.774 -4.015 1.00 97.31 128 GLY A CA 1
ATOM 988 C C . GLY A 1 128 ? -10.788 -1.483 -4.636 1.00 97.31 128 GLY A C 1
ATOM 989 O O . GLY A 1 128 ? -11.279 -0.977 -5.644 1.00 97.31 128 GLY A O 1
ATOM 990 N N . THR A 1 129 ? -9.735 -0.970 -4.017 1.00 97.31 129 THR A N 1
ATOM 991 C CA . THR A 1 129 ? -8.940 0.203 -4.396 1.00 97.31 129 THR A CA 1
ATOM 992 C C . THR A 1 129 ? -7.449 -0.109 -4.219 1.00 97.31 129 THR A C 1
ATOM 994 O O . THR A 1 129 ? -7.099 -1.155 -3.673 1.00 97.31 129 THR A O 1
ATOM 997 N N . GLY A 1 130 ? -6.549 0.801 -4.603 1.00 96.81 130 GLY A N 1
ATOM 998 C CA . GLY A 1 130 ? -5.112 0.647 -4.333 1.00 96.81 130 GLY A CA 1
ATOM 999 C C . GLY A 1 130 ? -4.782 0.482 -2.841 1.00 96.81 130 GLY A C 1
ATOM 1000 O O . GLY A 1 130 ? -3.866 -0.255 -2.490 1.00 96.81 130 GLY A O 1
ATOM 1001 N N . ALA A 1 131 ? -5.575 1.077 -1.940 1.00 97.94 131 ALA A N 1
ATOM 1002 C CA . ALA A 1 131 ? -5.421 0.847 -0.503 1.00 97.94 131 ALA A CA 1
ATOM 1003 C C . ALA A 1 131 ? -5.750 -0.605 -0.112 1.00 97.94 131 ALA A C 1
ATOM 1005 O O . ALA A 1 131 ? -5.048 -1.195 0.705 1.00 97.94 131 ALA A O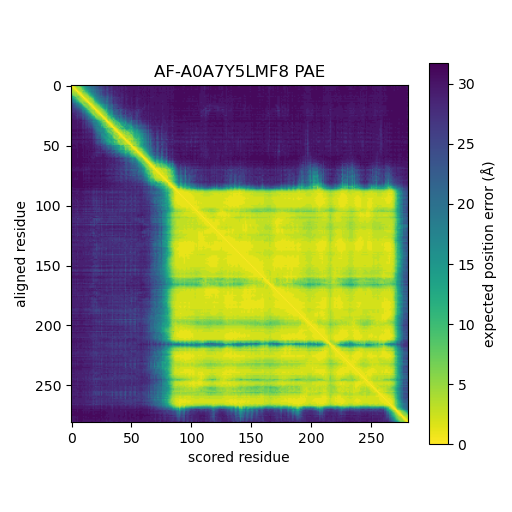 1
ATOM 1006 N N . ASP A 1 132 ? -6.773 -1.201 -0.730 1.00 98.31 132 ASP A N 1
ATOM 1007 C CA . ASP A 1 132 ? -7.176 -2.585 -0.461 1.00 98.31 132 ASP A CA 1
ATOM 1008 C C . ASP A 1 132 ? -6.106 -3.585 -0.943 1.00 98.31 132 ASP A C 1
ATOM 1010 O O . ASP A 1 132 ? -5.861 -4.591 -0.274 1.00 98.31 132 ASP A O 1
ATOM 1014 N N . VAL A 1 133 ? -5.385 -3.263 -2.030 1.00 98.56 133 VAL A N 1
ATOM 1015 C CA . VAL A 1 133 ? -4.208 -4.032 -2.481 1.00 98.56 133 VAL A CA 1
ATOM 1016 C C . VAL A 1 133 ? -3.126 -4.066 -1.401 1.00 98.56 133 VAL A C 1
ATOM 1018 O O . VAL A 1 133 ? -2.596 -5.136 -1.087 1.00 98.56 133 VAL A O 1
ATOM 1021 N N . ILE A 1 134 ? -2.827 -2.919 -0.783 1.00 98.75 134 ILE A N 1
ATOM 1022 C CA . ILE A 1 134 ? -1.841 -2.813 0.304 1.00 98.75 134 ILE A CA 1
ATOM 1023 C C . ILE A 1 134 ? -2.308 -3.597 1.534 1.00 98.75 134 ILE A C 1
ATOM 1025 O O . ILE A 1 134 ? -1.542 -4.382 2.090 1.00 98.75 134 ILE A O 1
ATOM 1029 N N . VAL A 1 135 ? -3.568 -3.421 1.943 1.00 98.50 135 VAL A N 1
ATOM 1030 C CA . VAL A 1 135 ? -4.160 -4.088 3.117 1.00 98.50 135 VAL A CA 1
ATOM 1031 C C . VAL A 1 135 ? -4.042 -5.605 2.997 1.00 98.50 135 VAL A C 1
ATOM 1033 O O . VAL A 1 135 ? -3.556 -6.260 3.919 1.00 98.50 135 VAL A O 1
ATOM 1036 N N . ARG A 1 136 ? -4.430 -6.168 1.849 1.00 98.50 136 ARG A N 1
ATOM 1037 C CA . ARG A 1 136 ? -4.357 -7.613 1.594 1.00 98.50 136 ARG A CA 1
ATOM 1038 C C . ARG A 1 136 ? -2.914 -8.114 1.524 1.00 98.50 136 ARG A C 1
ATOM 1040 O O . ARG A 1 136 ? -2.623 -9.174 2.074 1.00 98.50 136 ARG A O 1
ATOM 1047 N N . SER A 1 137 ? -2.004 -7.333 0.937 1.00 98.50 137 SER A N 1
ATOM 1048 C CA . SER A 1 137 ? -0.581 -7.696 0.842 1.00 98.50 137 SER A CA 1
ATOM 1049 C C . SER A 1 137 ? 0.098 -7.741 2.212 1.00 98.50 137 SER A C 1
ATOM 1051 O O . SER A 1 137 ? 0.809 -8.690 2.531 1.00 98.50 137 SER A O 1
ATOM 1053 N N . LEU A 1 138 ? -0.169 -6.757 3.074 1.00 98.38 138 LEU A N 1
ATOM 1054 C CA . LEU A 1 138 ? 0.393 -6.711 4.426 1.00 98.38 138 LEU A CA 1
ATOM 1055 C C . LEU A 1 138 ? -0.221 -7.759 5.365 1.00 98.38 138 LEU A C 1
ATOM 1057 O O . LEU A 1 138 ? 0.456 -8.271 6.261 1.00 98.38 138 LEU A O 1
ATOM 1061 N N . ARG A 1 139 ? -1.471 -8.166 5.124 1.00 97.31 139 ARG A N 1
ATOM 1062 C CA . ARG A 1 139 ? -2.103 -9.249 5.887 1.00 97.31 139 ARG A CA 1
ATOM 1063 C C . ARG A 1 139 ? -1.393 -10.590 5.683 1.00 97.31 139 ARG A C 1
ATOM 1065 O O . ARG A 1 139 ? -1.315 -11.373 6.628 1.00 97.31 139 ARG A O 1
ATOM 1072 N N . ALA A 1 140 ? -0.789 -10.824 4.514 1.00 96.25 140 ALA A N 1
ATOM 1073 C CA . ALA A 1 140 ? 0.006 -12.026 4.241 1.00 96.25 140 ALA A CA 1
ATOM 1074 C C . ALA A 1 140 ? 1.242 -12.167 5.146 1.00 96.25 140 ALA A C 1
ATOM 1076 O O . ALA A 1 140 ? 1.769 -13.271 5.296 1.00 96.25 140 ALA A O 1
ATOM 1077 N N . VAL A 1 141 ? 1.681 -11.076 5.782 1.00 96.44 141 VAL A N 1
ATOM 1078 C CA . VAL A 1 141 ? 2.772 -11.050 6.768 1.00 96.44 141 VAL A CA 1
ATOM 1079 C C . VAL A 1 141 ? 2.295 -10.714 8.186 1.00 96.44 141 VAL A C 1
ATOM 1081 O O . VAL A 1 141 ? 3.097 -10.372 9.050 1.00 96.44 141 VAL A O 1
ATOM 1084 N N . GLY A 1 142 ? 0.990 -10.847 8.450 1.00 96.19 142 GLY A N 1
ATOM 1085 C CA . GLY A 1 142 ? 0.406 -10.688 9.785 1.00 96.19 142 GLY A CA 1
ATOM 1086 C C . GLY A 1 142 ? 0.145 -9.241 10.216 1.00 96.19 142 GLY A C 1
ATOM 1087 O O . GLY A 1 142 ? -0.146 -9.005 11.388 1.00 96.19 142 GLY A O 1
ATOM 1088 N N . ILE A 1 143 ? 0.226 -8.271 9.300 1.00 97.38 143 ILE A N 1
ATOM 1089 C CA . ILE A 1 143 ? -0.093 -6.866 9.578 1.00 97.38 143 ILE A CA 1
ATOM 1090 C C . ILE A 1 143 ? -1.522 -6.575 9.110 1.00 97.38 143 ILE A C 1
ATOM 1092 O O . ILE A 1 143 ? -1.795 -6.491 7.915 1.00 97.38 143 ILE A O 1
ATOM 1096 N N . ASP A 1 144 ? -2.443 -6.393 10.057 1.00 97.88 144 ASP A N 1
ATOM 1097 C CA . ASP A 1 144 ? -3.826 -6.005 9.763 1.00 97.88 144 ASP A CA 1
ATOM 1098 C C . ASP A 1 144 ? -3.994 -4.482 9.803 1.00 97.88 144 ASP A C 1
ATOM 1100 O O . ASP A 1 144 ? -4.323 -3.914 10.845 1.00 97.88 144 ASP A O 1
ATOM 1104 N N . LEU A 1 145 ? -3.786 -3.809 8.664 1.00 98.06 145 LEU A N 1
ATOM 1105 C CA . LEU A 1 145 ? -3.889 -2.345 8.576 1.00 98.06 145 LEU A CA 1
ATOM 1106 C C . LEU A 1 145 ? -5.223 -1.784 9.084 1.00 98.06 145 LEU A C 1
ATOM 1108 O O . LEU A 1 145 ? -5.247 -0.651 9.560 1.00 98.06 145 LEU A O 1
ATOM 1112 N N . GLN A 1 146 ? -6.315 -2.557 9.022 1.00 98.50 146 GLN A N 1
ATOM 1113 C CA . GLN A 1 146 ? -7.592 -2.161 9.612 1.00 98.50 146 GLN A CA 1
ATOM 1114 C C . GLN A 1 146 ? -7.443 -1.874 11.108 1.00 98.50 146 GLN A C 1
ATOM 1116 O O . GLN A 1 146 ? -7.786 -0.781 11.558 1.00 98.50 146 GLN A O 1
ATOM 1121 N N . ARG A 1 147 ? -6.919 -2.841 11.866 1.00 98.44 147 ARG A N 1
ATOM 1122 C CA . ARG A 1 147 ? -6.645 -2.698 13.298 1.00 98.44 147 ARG A CA 1
ATOM 1123 C C . ARG A 1 147 ? -5.584 -1.643 13.561 1.00 98.44 147 ARG A C 1
ATOM 1125 O O . ARG A 1 147 ? -5.779 -0.778 14.404 1.00 98.44 147 ARG A O 1
ATOM 1132 N N . GLU A 1 148 ? -4.477 -1.713 12.835 1.00 97.94 148 GLU A N 1
ATOM 1133 C CA . GLU A 1 148 ? -3.313 -0.864 13.085 1.00 97.94 148 GLU A CA 1
ATOM 1134 C C . GLU A 1 148 ? -3.627 0.626 12.936 1.00 97.94 148 GLU A C 1
ATOM 1136 O O . GLU A 1 148 ? -3.323 1.414 13.829 1.00 97.94 148 GLU A O 1
ATOM 1141 N N . ILE A 1 149 ? -4.298 1.010 11.848 1.00 98.19 149 ILE A N 1
ATOM 1142 C CA . ILE A 1 149 ? -4.676 2.405 11.615 1.00 98.19 149 ILE A CA 1
ATOM 1143 C C . ILE A 1 149 ? -5.789 2.823 12.577 1.00 98.19 149 ILE A C 1
ATOM 1145 O O . ILE A 1 149 ? -5.759 3.938 13.086 1.00 98.19 149 ILE A O 1
ATOM 1149 N N . HIS A 1 150 ? -6.770 1.959 12.857 1.00 98.00 150 HIS A N 1
ATOM 1150 C CA . HIS A 1 150 ? -7.871 2.305 13.763 1.00 98.00 150 HIS A CA 1
ATOM 1151 C C . HIS A 1 150 ? -7.387 2.589 15.188 1.00 98.00 150 HIS A C 1
ATOM 1153 O O . HIS A 1 150 ? -7.782 3.590 15.789 1.00 98.00 150 HIS A O 1
ATOM 1159 N N . GLU A 1 151 ? -6.512 1.740 15.727 1.00 97.75 151 GLU A N 1
ATOM 1160 C CA . GLU A 1 151 ? -5.971 1.929 17.074 1.00 97.75 151 GLU A CA 1
ATOM 1161 C C . GLU A 1 151 ? -4.962 3.086 17.133 1.00 97.75 151 GLU A C 1
ATOM 1163 O O . GLU A 1 151 ? -5.032 3.894 18.061 1.00 97.75 151 GLU A O 1
ATOM 1168 N N . ASP A 1 152 ? -4.103 3.260 16.121 1.00 97.56 152 ASP A N 1
ATOM 1169 C CA . ASP A 1 152 ? -3.199 4.418 16.061 1.00 97.56 152 ASP A CA 1
ATOM 1170 C C . ASP A 1 152 ? -3.976 5.738 15.925 1.00 97.56 152 ASP A C 1
ATOM 1172 O O . ASP A 1 152 ? -3.646 6.713 16.594 1.00 97.56 152 ASP A O 1
ATOM 1176 N N . ARG A 1 153 ? -5.081 5.774 15.165 1.00 95.38 153 ARG A N 1
ATOM 1177 C CA . ARG A 1 153 ? -5.968 6.950 15.087 1.00 95.38 153 ARG A CA 1
ATOM 1178 C C . ARG A 1 153 ? -6.612 7.308 16.421 1.00 95.38 153 ARG A C 1
ATOM 1180 O O . ARG A 1 153 ? -6.753 8.496 16.707 1.00 95.38 153 ARG A O 1
ATOM 1187 N N . LYS A 1 154 ? -7.035 6.319 17.216 1.00 96.44 154 LYS A N 1
ATOM 1188 C CA . LYS A 1 154 ? -7.600 6.559 18.556 1.00 96.44 154 LYS A CA 1
ATOM 1189 C C . LYS A 1 154 ? -6.571 7.177 19.495 1.00 96.44 154 LYS A C 1
ATOM 1191 O O . LYS A 1 154 ? -6.911 8.068 20.266 1.00 96.44 154 LYS A O 1
ATOM 1196 N N . GLN A 1 155 ? -5.336 6.688 19.439 1.00 97.00 155 GLN A N 1
ATOM 1197 C CA . GLN A 1 155 ? -4.262 7.114 20.336 1.00 97.00 155 GLN A CA 1
ATOM 1198 C C . GLN A 1 155 ? -3.636 8.441 19.888 1.00 97.00 155 GLN A C 1
ATOM 1200 O O . GLN A 1 155 ? -3.359 9.308 20.713 1.00 97.00 155 GLN A O 1
ATOM 1205 N N . ASN A 1 156 ? -3.475 8.626 18.577 1.00 96.31 156 ASN A N 1
ATOM 1206 C CA . ASN A 1 156 ? -2.721 9.717 17.965 1.00 96.31 156 ASN A CA 1
ATOM 1207 C C . ASN A 1 156 ? -3.545 10.484 16.908 1.00 96.31 156 ASN A C 1
ATOM 1209 O O . ASN A 1 156 ? -3.099 10.649 15.768 1.00 96.31 156 ASN A O 1
ATOM 1213 N N . PRO A 1 157 ? -4.740 11.013 17.237 1.00 95.12 157 PRO A N 1
ATOM 1214 C CA . PRO A 1 157 ? -5.645 11.610 16.245 1.00 95.12 157 PRO A CA 1
ATOM 1215 C C . PRO A 1 157 ? -5.041 12.805 15.486 1.00 95.12 157 PRO A C 1
ATOM 1217 O O . PRO A 1 157 ? -5.456 13.103 14.368 1.00 95.12 157 PRO A O 1
ATOM 1220 N N . HIS A 1 158 ? -4.046 13.478 16.068 1.00 94.75 158 HIS A N 1
ATOM 1221 C CA . HIS A 1 158 ? -3.368 14.645 15.502 1.00 94.75 158 HIS A CA 1
ATOM 1222 C C . HIS A 1 158 ? -2.397 14.314 14.354 1.00 94.75 158 HIS A C 1
ATOM 1224 O O . HIS A 1 158 ? -2.053 15.214 13.592 1.00 94.75 158 HIS A O 1
ATOM 1230 N N . HIS A 1 159 ? -1.989 13.050 14.184 1.00 94.75 159 HIS A N 1
ATOM 1231 C CA . HIS A 1 159 ? -1.196 12.615 13.026 1.00 94.75 159 HIS A CA 1
ATOM 1232 C C . HIS A 1 159 ? -2.022 12.518 11.737 1.00 94.75 159 HIS A C 1
ATOM 1234 O O . HIS A 1 159 ? -1.465 12.460 10.643 1.00 94.75 159 HIS A O 1
ATOM 1240 N N . TYR A 1 160 ? -3.351 12.497 11.855 1.00 96.06 160 TYR A N 1
ATOM 1241 C CA . TYR A 1 160 ? -4.250 12.198 10.751 1.00 96.06 160 TYR A CA 1
ATOM 1242 C C . TYR A 1 160 ? -4.931 13.455 10.203 1.00 96.06 160 TYR A C 1
ATOM 1244 O O . TYR A 1 160 ? -5.254 14.381 10.952 1.00 96.06 160 TYR A O 1
ATOM 1252 N N . PRO A 1 161 ? -5.252 13.488 8.898 1.00 92.88 161 PRO A N 1
ATOM 1253 C CA . PRO A 1 161 ? -5.847 14.656 8.259 1.00 92.88 161 PRO A CA 1
ATOM 1254 C C . PRO A 1 161 ? -7.359 14.744 8.476 1.00 92.88 161 PRO A C 1
ATOM 1256 O O . PRO A 1 161 ? -8.148 14.782 7.531 1.00 92.88 161 PRO A O 1
ATOM 1259 N N . LEU A 1 162 ? -7.780 14.826 9.740 1.00 89.88 162 LEU A N 1
ATOM 1260 C CA . LEU A 1 162 ? -9.186 14.779 10.163 1.00 89.88 162 LEU A CA 1
ATOM 1261 C C . LEU A 1 162 ? -10.068 15.837 9.484 1.00 89.88 162 LEU A C 1
ATOM 1263 O O . LEU A 1 162 ? -11.268 15.641 9.324 1.00 89.88 162 LEU A O 1
ATOM 1267 N N . LYS A 1 163 ? -9.477 16.958 9.048 1.00 89.81 163 LYS A N 1
ATOM 1268 C CA . LYS A 1 163 ? -10.176 18.046 8.344 1.00 89.81 163 LYS A CA 1
ATOM 1269 C C . LYS A 1 163 ? -10.714 17.639 6.963 1.00 89.81 163 LYS A C 1
ATOM 1271 O O . LYS A 1 163 ? -11.531 18.369 6.411 1.00 89.81 163 LYS A O 1
ATOM 1276 N N . ARG A 1 164 ? -10.287 16.500 6.404 1.00 87.56 164 ARG A N 1
ATOM 1277 C CA . ARG A 1 164 ? -10.752 15.998 5.097 1.00 87.56 164 ARG A CA 1
ATOM 1278 C C . ARG A 1 164 ? -12.164 15.415 5.131 1.00 87.56 164 ARG A C 1
ATOM 1280 O O . ARG A 1 164 ? -12.780 15.291 4.076 1.00 87.56 164 ARG A O 1
ATOM 1287 N N . TRP A 1 165 ? -12.673 15.041 6.305 1.00 86.94 165 TRP A N 1
ATOM 1288 C CA . TRP A 1 165 ? -13.929 14.301 6.430 1.00 86.94 165 TRP A CA 1
ATOM 1289 C C . TRP A 1 165 ? -14.884 14.953 7.425 1.00 86.94 165 TRP A C 1
ATOM 1291 O O . TRP A 1 165 ? -14.475 15.609 8.380 1.00 86.94 165 TRP A O 1
ATOM 1301 N N . LYS A 1 166 ? -16.188 14.744 7.203 1.00 87.25 166 LYS A N 1
ATOM 1302 C CA . LYS A 1 166 ? -17.229 15.182 8.145 1.00 87.25 166 LYS A CA 1
ATOM 1303 C C . LYS A 1 166 ? -17.141 14.418 9.469 1.00 87.25 166 LYS A C 1
ATOM 1305 O O . LYS A 1 166 ? -17.267 15.028 10.525 1.00 87.25 166 LYS A O 1
ATOM 1310 N N . ASN A 1 167 ? -16.911 13.102 9.403 1.00 86.69 167 ASN A N 1
ATOM 1311 C CA . ASN A 1 167 ? -16.653 12.282 10.582 1.00 86.69 167 ASN A CA 1
ATOM 1312 C C . ASN A 1 167 ? -15.167 12.364 10.952 1.00 86.69 167 ASN A C 1
ATOM 1314 O O . ASN A 1 167 ? -14.314 11.997 10.143 1.00 86.69 167 ASN A O 1
ATOM 1318 N N . LYS A 1 168 ? -14.881 12.846 12.162 1.00 90.94 168 LYS A N 1
ATOM 1319 C CA . LYS A 1 168 ? -13.520 12.956 12.702 1.00 90.94 168 LYS A CA 1
ATOM 1320 C C . LYS A 1 168 ? -13.143 11.766 13.579 1.00 90.94 168 LYS A C 1
ATOM 1322 O O . LYS A 1 168 ? -11.955 11.560 13.812 1.00 90.94 168 LYS A O 1
ATOM 1327 N N . GLU A 1 169 ? -14.116 10.965 14.000 1.00 92.88 169 GLU A N 1
ATOM 1328 C CA . GLU A 1 169 ? -13.877 9.791 14.830 1.00 92.88 169 GLU A CA 1
ATOM 1329 C C . GLU A 1 169 ? -13.217 8.653 14.028 1.00 92.88 169 GLU A C 1
ATOM 1331 O O . GLU A 1 169 ? -13.334 8.600 12.793 1.00 92.88 169 GLU A O 1
ATOM 1336 N N . PRO A 1 170 ? -12.484 7.748 14.698 1.00 94.94 170 PRO A N 1
ATOM 1337 C CA . PRO A 1 170 ? -12.050 6.474 14.131 1.00 94.94 170 PRO A CA 1
ATOM 1338 C C . PRO A 1 170 ? -13.231 5.652 13.597 1.00 94.94 170 PRO A C 1
ATOM 1340 O O . PRO A 1 170 ? -14.216 5.429 14.300 1.00 94.94 170 PRO A O 1
ATOM 1343 N N . ASP A 1 171 ? -13.131 5.195 12.351 1.00 96.81 171 ASP A N 1
ATOM 1344 C CA . ASP A 1 171 ? -14.111 4.334 11.690 1.00 96.81 171 ASP A CA 1
ATOM 1345 C C . ASP A 1 171 ? -13.411 3.074 11.145 1.00 96.81 171 ASP A C 1
ATOM 1347 O O . ASP A 1 171 ? -12.758 3.129 10.087 1.00 96.81 171 ASP A O 1
ATOM 1351 N N . PRO A 1 172 ? -13.584 1.914 11.813 1.00 97.25 172 PRO A N 1
ATOM 1352 C CA . PRO A 1 172 ? -12.875 0.687 11.458 1.00 97.25 172 PRO A CA 1
ATOM 1353 C C . PRO A 1 172 ? -13.299 0.143 10.086 1.00 97.25 172 PRO A C 1
ATOM 1355 O O . PRO A 1 172 ? -12.610 -0.701 9.515 1.00 97.25 172 PRO A O 1
ATOM 1358 N N . ASN A 1 173 ? -14.411 0.627 9.526 1.00 98.12 173 ASN A N 1
ATOM 1359 C CA . ASN A 1 173 ? -14.931 0.169 8.241 1.00 98.12 173 ASN A CA 1
ATOM 1360 C C . ASN A 1 173 ? -14.197 0.770 7.033 1.00 98.12 173 ASN A C 1
ATOM 1362 O O . ASN A 1 173 ? -14.302 0.250 5.926 1.00 98.12 173 ASN A O 1
ATOM 1366 N N . ILE A 1 174 ? -13.485 1.887 7.211 1.00 96.75 174 ILE A N 1
ATOM 1367 C CA . ILE A 1 174 ? -12.989 2.679 6.073 1.00 96.75 174 ILE A CA 1
ATOM 1368 C C . ILE A 1 174 ? -11.619 3.319 6.307 1.00 96.75 174 ILE A C 1
ATOM 1370 O O . ILE A 1 174 ? -10.963 3.710 5.345 1.00 96.75 174 ILE A O 1
ATOM 1374 N N . ASP A 1 175 ? -11.139 3.433 7.547 1.00 96.94 175 ASP A N 1
ATOM 1375 C CA . ASP A 1 175 ? -9.919 4.198 7.820 1.00 96.94 175 ASP A CA 1
ATOM 1376 C C . ASP A 1 175 ? -8.668 3.672 7.128 1.00 96.94 175 ASP A C 1
ATOM 1378 O O . ASP A 1 175 ? -7.904 4.469 6.591 1.00 96.94 175 ASP A O 1
ATOM 1382 N N . HIS A 1 176 ? -8.500 2.356 7.070 1.00 97.69 176 HIS A N 1
ATOM 1383 C CA . HIS A 1 176 ? -7.397 1.699 6.366 1.00 97.69 176 HIS A CA 1
ATOM 1384 C C . HIS A 1 176 ? -7.520 1.759 4.840 1.00 97.69 176 HIS A C 1
ATOM 1386 O O . HIS A 1 176 ? -6.551 1.508 4.133 1.00 97.69 176 HIS A O 1
ATOM 1392 N N . ARG A 1 177 ? -8.697 2.130 4.325 1.00 96.81 177 ARG A N 1
ATOM 1393 C CA . ARG A 1 177 ? -8.966 2.295 2.890 1.00 96.81 177 ARG A CA 1
ATOM 1394 C C . ARG A 1 177 ? -8.759 3.738 2.422 1.00 96.81 177 ARG A C 1
ATOM 1396 O O . ARG A 1 177 ? -8.801 4.032 1.231 1.00 96.81 177 ARG A O 1
ATOM 1403 N N . ARG A 1 178 ? -8.533 4.673 3.352 1.00 95.81 178 ARG A N 1
ATOM 1404 C CA . ARG A 1 178 ? -8.230 6.078 3.054 1.00 95.81 178 ARG A CA 1
ATOM 1405 C C . ARG A 1 178 ? -6.726 6.236 2.877 1.00 95.81 178 ARG A C 1
ATOM 1407 O O . ARG A 1 178 ? -5.998 6.242 3.863 1.00 95.81 178 ARG A O 1
ATOM 1414 N N . LEU A 1 179 ? -6.260 6.468 1.650 1.00 96.06 179 LEU A N 1
ATOM 1415 C CA . LEU A 1 179 ? -4.822 6.634 1.377 1.00 96.06 179 LEU A CA 1
ATOM 1416 C C . LEU A 1 179 ? -4.160 7.749 2.195 1.00 96.06 179 LEU A C 1
ATOM 1418 O O . LEU A 1 179 ? -3.007 7.617 2.580 1.00 96.06 179 LEU A O 1
ATOM 1422 N N . ALA A 1 180 ? -4.897 8.805 2.543 1.00 95.75 180 ALA A N 1
ATOM 1423 C CA . ALA A 1 180 ? -4.396 9.850 3.432 1.00 95.75 180 ALA A CA 1
ATOM 1424 C C . ALA A 1 180 ? -4.112 9.340 4.865 1.00 95.75 180 ALA A C 1
ATOM 1426 O O . ALA A 1 180 ? -3.148 9.779 5.486 1.00 95.75 180 ALA A O 1
ATOM 1427 N N . ASN A 1 181 ? -4.908 8.388 5.370 1.00 97.31 181 ASN A N 1
ATOM 1428 C CA . ASN A 1 181 ? -4.654 7.725 6.652 1.00 97.31 181 ASN A CA 1
ATOM 1429 C C . ASN A 1 181 ? -3.531 6.690 6.536 1.00 97.31 181 ASN A C 1
ATOM 1431 O O . ASN A 1 181 ? -2.679 6.636 7.414 1.00 97.31 181 ASN A O 1
ATOM 1435 N N . VAL A 1 182 ? -3.503 5.906 5.451 1.00 98.12 182 VAL A N 1
ATOM 1436 C CA . VAL A 1 182 ? -2.414 4.950 5.179 1.00 98.12 182 VAL A CA 1
ATOM 1437 C C . VAL A 1 182 ? -1.074 5.684 5.128 1.00 98.12 182 VAL A C 1
ATOM 1439 O O . VAL A 1 182 ? -0.126 5.278 5.786 1.00 98.12 182 VAL A O 1
ATOM 1442 N N . TYR A 1 183 ? -1.016 6.815 4.424 1.00 97.81 183 TYR A N 1
ATOM 1443 C CA . TYR A 1 183 ? 0.157 7.681 4.372 1.00 97.81 183 TYR A CA 1
ATOM 1444 C C . TYR A 1 183 ? 0.569 8.180 5.764 1.00 97.81 183 TYR A C 1
ATOM 1446 O O . TYR A 1 183 ? 1.726 8.026 6.145 1.00 97.81 183 TYR A O 1
ATOM 1454 N N . ALA A 1 184 ? -0.370 8.728 6.546 1.00 97.12 184 ALA A N 1
ATOM 1455 C CA . ALA A 1 184 ? -0.099 9.204 7.905 1.00 97.12 184 ALA A CA 1
ATOM 1456 C C . ALA A 1 184 ? 0.459 8.099 8.819 1.00 97.12 184 ALA A C 1
ATOM 1458 O O . ALA A 1 184 ? 1.425 8.336 9.540 1.00 97.12 184 ALA A O 1
ATOM 1459 N N . TYR A 1 185 ? -0.101 6.890 8.739 1.00 98.06 185 TYR A N 1
ATOM 1460 C CA . TYR A 1 185 ? 0.381 5.725 9.478 1.00 98.06 185 TYR A CA 1
ATOM 1461 C C . TYR A 1 185 ? 1.797 5.321 9.043 1.00 98.06 185 TYR A C 1
ATOM 1463 O O . TYR A 1 185 ? 2.697 5.198 9.872 1.00 98.06 185 TYR A O 1
ATOM 1471 N N . LEU A 1 186 ? 2.039 5.174 7.737 1.00 98.12 186 LEU A N 1
ATOM 1472 C CA . LEU A 1 186 ? 3.349 4.773 7.213 1.00 98.12 186 LEU A CA 1
ATOM 1473 C C . LEU A 1 186 ? 4.453 5.788 7.542 1.00 98.12 186 LEU A C 1
ATOM 1475 O O . LEU A 1 186 ? 5.585 5.386 7.792 1.00 98.12 186 LEU A O 1
ATOM 1479 N N . LEU A 1 187 ? 4.135 7.086 7.626 1.00 97.06 187 LEU A N 1
ATOM 1480 C CA . LEU A 1 187 ? 5.098 8.112 8.046 1.00 97.06 187 LEU A CA 1
ATOM 1481 C C . LEU A 1 187 ? 5.674 7.888 9.451 1.00 97.06 187 LEU A C 1
ATOM 1483 O O . LEU A 1 187 ? 6.756 8.420 9.710 1.00 97.06 187 LEU A O 1
ATOM 1487 N N . GLN A 1 188 ? 4.951 7.172 10.319 1.00 96.25 188 GLN A N 1
ATOM 1488 C CA . GLN A 1 188 ? 5.331 6.879 11.705 1.00 96.25 188 GLN A CA 1
ATOM 1489 C C . GLN A 1 188 ? 5.879 5.457 11.879 1.00 96.25 188 GLN A C 1
ATOM 1491 O O . GLN A 1 188 ? 6.704 5.221 12.756 1.00 96.25 188 GLN A O 1
ATOM 1496 N N . HIS A 1 189 ? 5.417 4.511 11.053 1.00 96.38 189 HIS A N 1
ATOM 1497 C CA . HIS A 1 189 ? 5.591 3.073 11.296 1.00 96.38 189 HIS A CA 1
ATOM 1498 C C . HIS A 1 189 ? 6.396 2.334 10.214 1.00 96.38 189 HIS A C 1
ATOM 1500 O O . HIS A 1 189 ? 6.589 1.124 10.325 1.00 96.38 189 HIS A O 1
ATOM 1506 N N . ALA A 1 190 ? 6.866 3.023 9.170 1.00 97.38 190 ALA A N 1
ATOM 1507 C CA . ALA A 1 190 ? 7.663 2.436 8.093 1.00 97.38 190 ALA A CA 1
ATOM 1508 C C . ALA A 1 190 ? 8.924 3.258 7.779 1.00 97.38 190 ALA A C 1
ATOM 1510 O O . ALA A 1 190 ? 9.005 4.459 8.045 1.00 97.38 190 ALA A O 1
ATOM 1511 N N . GLU A 1 191 ? 9.917 2.600 7.179 1.00 97.31 191 GLU A N 1
ATOM 1512 C CA . GLU A 1 191 ? 11.105 3.264 6.649 1.00 97.31 191 GLU A CA 1
ATOM 1513 C C . GLU A 1 191 ? 10.715 4.090 5.422 1.00 97.31 191 GLU A C 1
ATOM 1515 O O . GLU A 1 191 ? 10.022 3.604 4.528 1.00 97.31 191 GLU A O 1
ATOM 1520 N N . ARG A 1 192 ? 11.190 5.336 5.356 1.00 97.81 192 ARG A N 1
ATOM 1521 C CA . ARG A 1 192 ? 11.071 6.162 4.152 1.00 97.81 192 ARG A CA 1
ATOM 1522 C C . ARG A 1 192 ? 12.216 5.837 3.210 1.00 97.81 192 ARG A C 1
ATOM 1524 O O . ARG A 1 192 ? 13.378 5.981 3.580 1.00 97.81 192 ARG A O 1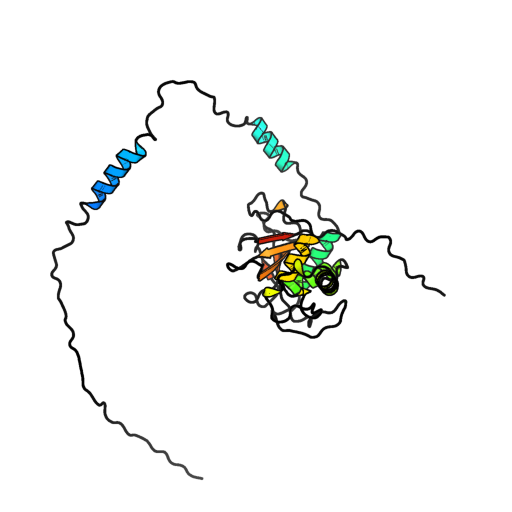
ATOM 1531 N N . VAL A 1 193 ? 11.873 5.464 1.989 1.00 97.12 193 VAL A N 1
ATOM 1532 C CA . VAL A 1 193 ? 12.828 5.171 0.923 1.00 97.12 193 VAL A CA 1
ATOM 1533 C C . VAL A 1 193 ? 12.842 6.345 -0.062 1.00 97.12 193 VAL A C 1
ATOM 1535 O O . VAL A 1 193 ? 11.950 7.197 -0.058 1.00 97.12 193 VAL A O 1
ATOM 1538 N N . THR A 1 194 ? 13.887 6.437 -0.885 1.00 95.00 194 THR A N 1
ATOM 1539 C CA . THR A 1 194 ? 14.001 7.494 -1.896 1.00 95.00 194 THR A CA 1
ATOM 1540 C C . THR A 1 194 ? 12.784 7.529 -2.821 1.00 95.00 194 THR A C 1
ATOM 1542 O O . THR A 1 194 ? 12.311 6.494 -3.290 1.00 95.00 194 THR A O 1
ATOM 1545 N N . THR A 1 195 ? 12.296 8.735 -3.102 1.00 95.56 195 THR A N 1
ATOM 1546 C CA . THR A 1 195 ? 11.272 9.006 -4.120 1.00 95.56 195 THR A CA 1
ATOM 1547 C C . THR A 1 195 ? 11.887 9.480 -5.435 1.00 95.56 195 THR A C 1
ATOM 1549 O O . THR A 1 195 ? 11.162 9.803 -6.372 1.00 95.56 195 THR A O 1
ATOM 1552 N N . HIS A 1 196 ? 13.222 9.550 -5.514 1.00 93.38 196 HIS A N 1
ATOM 1553 C CA . HIS A 1 196 ? 13.919 9.917 -6.739 1.00 93.38 196 HIS A CA 1
ATOM 1554 C C . HIS A 1 196 ? 13.706 8.846 -7.811 1.00 93.38 196 HIS A C 1
ATOM 1556 O O . HIS A 1 196 ? 13.687 7.648 -7.510 1.00 93.38 196 HIS A O 1
ATOM 1562 N N . VAL A 1 197 ? 13.554 9.276 -9.060 1.00 91.50 197 VAL A N 1
ATOM 1563 C CA . VAL A 1 197 ? 13.289 8.398 -10.204 1.00 91.50 197 VAL A CA 1
ATOM 1564 C C . VAL A 1 197 ? 14.327 8.693 -11.280 1.00 91.50 197 VAL A C 1
ATOM 1566 O O . VAL A 1 197 ? 14.222 9.684 -11.998 1.00 91.50 197 VAL A O 1
ATOM 1569 N N . ASP A 1 198 ? 15.334 7.830 -11.351 1.00 90.75 198 ASP A N 1
ATOM 1570 C CA . ASP A 1 198 ? 16.331 7.751 -12.416 1.00 90.75 198 ASP A CA 1
ATOM 1571 C C . ASP A 1 198 ? 16.836 6.300 -12.529 1.00 90.75 198 ASP A C 1
ATOM 1573 O O . ASP A 1 198 ? 16.523 5.459 -11.682 1.00 90.75 198 ASP A O 1
ATOM 1577 N N . ASP A 1 199 ? 17.642 6.011 -13.550 1.00 87.94 199 ASP A N 1
ATOM 1578 C CA . ASP A 1 199 ? 18.166 4.663 -13.809 1.00 87.94 199 ASP A CA 1
ATOM 1579 C C . ASP A 1 199 ? 18.949 4.078 -12.621 1.00 87.94 199 ASP A C 1
ATOM 1581 O O . ASP A 1 199 ? 18.928 2.872 -12.378 1.00 87.94 199 ASP A O 1
ATOM 1585 N N . SER A 1 200 ? 19.626 4.925 -11.842 1.00 88.94 200 SER A N 1
ATOM 1586 C CA . SER A 1 200 ? 20.394 4.506 -10.668 1.00 88.94 200 SER A CA 1
ATOM 1587 C C . SER A 1 200 ? 19.528 4.290 -9.424 1.00 88.94 200 SER A C 1
ATOM 1589 O O . SER A 1 200 ? 19.949 3.591 -8.502 1.00 88.94 200 SER A O 1
ATOM 1591 N N . SER A 1 201 ? 18.317 4.854 -9.382 1.00 91.56 201 SER A N 1
ATOM 1592 C CA . SER A 1 201 ? 17.436 4.787 -8.219 1.00 91.56 201 SER A CA 1
ATOM 1593 C C . SER A 1 201 ? 16.568 3.532 -8.187 1.00 91.56 201 SER A C 1
ATOM 1595 O O . SER A 1 201 ? 16.116 3.148 -7.106 1.00 91.56 201 SER A O 1
ATOM 1597 N N . PHE A 1 202 ? 16.370 2.845 -9.319 1.00 92.38 202 PHE A N 1
ATOM 1598 C CA . PHE A 1 202 ? 15.497 1.665 -9.407 1.00 92.38 202 PHE A CA 1
ATOM 1599 C C . PHE A 1 202 ? 15.911 0.515 -8.484 1.00 92.38 202 PHE A C 1
ATOM 1601 O O . PHE A 1 202 ? 15.054 -0.217 -7.995 1.00 92.38 202 PHE A O 1
ATOM 1608 N N . VAL A 1 203 ? 17.198 0.406 -8.147 1.00 91.94 203 VAL A N 1
ATOM 1609 C CA . VAL A 1 203 ? 17.709 -0.561 -7.160 1.00 91.94 203 VAL A CA 1
ATOM 1610 C C . VAL A 1 203 ? 17.104 -0.369 -5.759 1.00 91.94 203 VAL A C 1
ATOM 1612 O O . VAL A 1 203 ? 17.051 -1.302 -4.958 1.00 91.94 203 VAL A O 1
ATOM 1615 N N . HIS A 1 204 ? 16.624 0.836 -5.441 1.00 94.44 204 HIS A N 1
ATOM 1616 C CA . HIS A 1 204 ? 16.023 1.147 -4.146 1.00 94.44 204 HIS A CA 1
ATOM 1617 C C . HIS A 1 204 ? 14.538 0.793 -4.054 1.00 94.44 204 HIS A C 1
ATOM 1619 O O . HIS A 1 204 ? 14.037 0.716 -2.935 1.00 94.44 204 HIS A O 1
ATOM 1625 N N . TYR A 1 205 ? 13.861 0.564 -5.181 1.00 95.81 205 TYR A N 1
ATOM 1626 C CA . TYR A 1 205 ? 12.476 0.096 -5.242 1.00 95.81 205 TYR A CA 1
ATOM 1627 C C . TYR A 1 205 ? 12.471 -1.429 -5.168 1.00 95.81 205 TYR A C 1
ATOM 1629 O O . TYR A 1 205 ? 12.556 -2.128 -6.180 1.00 95.81 205 TYR A O 1
ATOM 1637 N N . GLN A 1 206 ? 12.434 -1.948 -3.946 1.00 96.31 206 GLN A N 1
ATOM 1638 C CA . GLN A 1 206 ? 12.496 -3.381 -3.698 1.00 96.31 206 GLN A CA 1
ATOM 1639 C C . GLN A 1 206 ? 11.089 -3.977 -3.682 1.00 96.31 206 GLN A C 1
ATOM 1641 O O . GLN A 1 206 ? 10.143 -3.308 -3.261 1.00 96.31 206 GLN A O 1
ATOM 1646 N N . PRO A 1 207 ? 10.921 -5.242 -4.101 1.00 97.75 207 PRO A N 1
ATOM 1647 C CA . PRO A 1 207 ? 9.613 -5.874 -4.054 1.00 97.75 207 PRO A CA 1
ATOM 1648 C C . PRO A 1 207 ? 9.023 -5.861 -2.640 1.00 97.75 207 PRO A C 1
ATOM 1650 O O . PRO A 1 207 ? 9.725 -6.095 -1.657 1.00 97.75 207 PRO A O 1
ATOM 1653 N N . GLY A 1 208 ? 7.723 -5.586 -2.551 1.00 98.06 208 GLY A N 1
ATOM 1654 C CA . GLY A 1 208 ? 7.002 -5.442 -1.284 1.00 98.06 208 GLY A CA 1
ATOM 1655 C C . GLY A 1 208 ? 7.003 -4.020 -0.716 1.00 98.06 208 GLY A C 1
ATOM 1656 O O . GLY A 1 208 ? 6.230 -3.747 0.203 1.00 98.06 208 GLY A O 1
ATOM 1657 N N . ASP A 1 209 ? 7.804 -3.103 -1.266 1.00 98.50 209 ASP A N 1
ATOM 1658 C CA . ASP A 1 209 ? 7.724 -1.688 -0.908 1.00 98.50 209 ASP A CA 1
ATOM 1659 C C . ASP A 1 209 ? 6.380 -1.085 -1.353 1.00 98.50 209 ASP A C 1
ATOM 1661 O O . ASP A 1 209 ? 5.773 -1.499 -2.344 1.00 98.50 209 ASP A O 1
ATOM 1665 N N . ILE A 1 210 ? 5.914 -0.079 -0.614 1.00 98.69 210 ILE A N 1
ATOM 1666 C CA . ILE A 1 210 ? 4.679 0.658 -0.891 1.00 98.69 210 ILE A CA 1
ATOM 1667 C C . ILE A 1 210 ? 5.051 1.976 -1.560 1.00 98.69 210 ILE A C 1
ATOM 1669 O O . ILE A 1 210 ? 5.749 2.805 -0.971 1.00 98.69 210 ILE A O 1
ATOM 1673 N N . VAL A 1 211 ? 4.535 2.209 -2.762 1.00 98.31 211 VAL A N 1
ATOM 1674 C CA . VAL A 1 211 ? 4.735 3.462 -3.500 1.00 98.31 211 VAL A CA 1
ATOM 1675 C C . VAL A 1 211 ? 3.406 4.197 -3.583 1.00 98.31 211 VAL A C 1
ATOM 1677 O O . VAL A 1 211 ? 2.358 3.587 -3.794 1.00 98.31 211 VAL A O 1
ATOM 1680 N N . MET A 1 212 ? 3.437 5.511 -3.373 1.00 97.88 212 MET A N 1
ATOM 1681 C CA . MET A 1 212 ? 2.251 6.361 -3.368 1.00 97.88 212 MET A CA 1
ATOM 1682 C C . MET A 1 212 ? 2.443 7.569 -4.289 1.00 97.88 212 MET A C 1
ATOM 1684 O O . MET A 1 212 ? 3.507 8.196 -4.312 1.00 97.88 212 MET A O 1
ATOM 1688 N N . TRP A 1 213 ? 1.381 7.933 -5.002 1.00 95.38 213 TRP A N 1
ATOM 1689 C CA . TRP A 1 213 ? 1.345 9.024 -5.974 1.00 95.38 213 TRP A CA 1
ATOM 1690 C C . TRP A 1 213 ? 0.244 10.031 -5.645 1.00 95.38 213 TRP A C 1
ATOM 1692 O O . TRP A 1 213 ? -0.697 9.743 -4.901 1.00 95.38 213 TRP A O 1
ATOM 1702 N N . SER A 1 214 ? 0.366 11.213 -6.244 1.00 88.81 214 SER A N 1
ATOM 1703 C CA . SER A 1 214 ? -0.712 12.196 -6.328 1.00 88.81 214 SER A CA 1
ATOM 1704 C C . SER A 1 214 ? -0.927 12.572 -7.790 1.00 88.81 214 SER A C 1
ATOM 1706 O O . SER A 1 214 ? -0.015 13.103 -8.422 1.00 88.81 214 SER A O 1
ATOM 1708 N N . TRP A 1 215 ? -2.124 12.342 -8.327 1.00 79.00 215 TRP A N 1
ATOM 1709 C CA . TRP A 1 215 ? -2.507 12.814 -9.662 1.00 79.00 215 TRP A CA 1
ATOM 1710 C C . TRP A 1 215 ? -2.860 14.311 -9.690 1.00 79.00 215 TRP A C 1
ATOM 1712 O O . TRP A 1 215 ? -3.002 14.884 -10.769 1.00 79.00 215 TRP A O 1
ATOM 1722 N N . GLY A 1 216 ? -2.999 14.961 -8.529 1.00 69.50 216 GLY A N 1
ATOM 1723 C CA . GLY A 1 216 ? -3.308 16.390 -8.417 1.00 69.50 216 GLY A CA 1
ATOM 1724 C C . GLY A 1 216 ? -2.444 17.164 -7.414 1.00 69.50 216 GLY A C 1
ATOM 1725 O O . GLY A 1 216 ? -1.528 16.635 -6.794 1.00 69.50 216 GLY A O 1
ATOM 1726 N N . ILE A 1 217 ? -2.793 18.439 -7.204 1.00 65.19 217 ILE A N 1
ATOM 1727 C CA . ILE A 1 217 ? -2.128 19.380 -6.274 1.00 65.19 217 ILE A CA 1
ATOM 1728 C C . ILE A 1 217 ? -2.497 19.162 -4.789 1.00 65.19 217 ILE A C 1
ATOM 1730 O O . ILE A 1 217 ? -2.449 20.084 -3.976 1.00 65.19 217 ILE A O 1
ATOM 1734 N N . GLY A 1 218 ? -2.923 17.951 -4.427 1.00 74.69 218 GLY A N 1
ATOM 1735 C CA . GLY A 1 218 ? -3.351 17.614 -3.072 1.00 74.69 218 GLY A CA 1
ATOM 1736 C C . GLY A 1 218 ? -2.185 17.421 -2.098 1.00 74.69 218 GLY A C 1
ATOM 1737 O O . GLY A 1 218 ? -1.090 17.009 -2.470 1.00 74.69 218 GLY A O 1
ATOM 1738 N N . GLU A 1 219 ? -2.441 17.667 -0.813 1.00 83.38 219 GLU A N 1
ATOM 1739 C CA . GLU A 1 219 ? -1.465 17.431 0.263 1.00 83.38 219 GLU A CA 1
ATOM 1740 C C . GLU A 1 219 ? -1.192 15.930 0.507 1.00 83.38 219 GLU A C 1
ATOM 1742 O O . GLU A 1 219 ? -0.119 15.560 0.985 1.00 83.38 219 GLU A O 1
ATOM 1747 N N . TYR A 1 220 ? -2.129 15.052 0.135 1.00 89.75 220 TYR A N 1
ATOM 1748 C CA . TYR A 1 220 ? -2.072 13.614 0.413 1.00 89.75 220 TYR A CA 1
ATOM 1749 C C . TYR A 1 220 ? -2.065 12.790 -0.879 1.00 89.75 220 TYR A C 1
ATOM 1751 O O . TYR A 1 220 ? -2.666 13.227 -1.867 1.00 89.75 220 TYR A O 1
ATOM 1759 N N . PRO A 1 221 ? -1.448 11.594 -0.869 1.00 92.50 221 PRO A N 1
ATOM 1760 C CA . PRO A 1 221 ? -1.558 10.654 -1.976 1.00 92.50 221 PRO A CA 1
ATOM 1761 C C . PRO A 1 221 ? -3.014 10.288 -2.291 1.00 92.50 221 PRO A C 1
ATOM 1763 O O . PRO A 1 221 ? -3.827 10.098 -1.380 1.00 92.50 221 PRO A O 1
ATOM 1766 N N . ASP A 1 222 ? -3.332 10.182 -3.579 1.00 91.12 222 ASP A N 1
ATOM 1767 C CA . ASP A 1 222 ? -4.629 9.725 -4.102 1.00 91.12 222 ASP A CA 1
ATOM 1768 C C . ASP A 1 222 ? -4.532 8.375 -4.825 1.00 91.12 222 ASP A C 1
ATOM 1770 O O . ASP A 1 222 ? -5.560 7.787 -5.165 1.00 91.12 222 ASP A O 1
ATOM 1774 N N . HIS A 1 223 ? -3.313 7.846 -4.955 1.00 95.25 223 HIS A N 1
ATOM 1775 C CA . HIS A 1 223 ? -3.051 6.522 -5.488 1.00 95.25 223 HIS A CA 1
ATOM 1776 C C . HIS A 1 223 ? -1.879 5.832 -4.786 1.00 95.25 223 HIS A C 1
ATOM 1778 O O . HIS A 1 223 ? -0.987 6.497 -4.254 1.00 95.25 223 HIS A O 1
ATOM 1784 N N . ALA A 1 224 ? -1.879 4.500 -4.777 1.00 97.31 224 ALA A N 1
ATOM 1785 C CA . ALA A 1 224 ? -0.790 3.703 -4.229 1.00 97.31 224 ALA A CA 1
ATOM 1786 C C . ALA A 1 224 ? -0.800 2.262 -4.758 1.00 97.31 224 ALA A C 1
ATOM 1788 O O . ALA A 1 224 ? -1.818 1.780 -5.260 1.00 97.31 224 ALA A O 1
ATOM 1789 N N . GLY A 1 225 ? 0.331 1.580 -4.595 1.00 98.06 225 GLY A N 1
ATOM 1790 C CA . GLY A 1 225 ? 0.530 0.195 -5.005 1.00 98.06 225 GLY A CA 1
ATOM 1791 C C . GLY A 1 225 ? 1.755 -0.436 -4.346 1.00 98.06 225 GLY A C 1
ATOM 1792 O O . GLY A 1 225 ? 2.475 0.218 -3.587 1.00 98.06 225 GLY A O 1
ATOM 1793 N N . ILE A 1 226 ? 1.966 -1.717 -4.638 1.00 98.75 226 ILE A N 1
ATOM 1794 C CA . ILE A 1 226 ? 3.069 -2.535 -4.122 1.00 98.75 226 ILE A CA 1
ATOM 1795 C C . ILE A 1 226 ? 4.079 -2.793 -5.236 1.00 98.75 226 ILE A C 1
ATOM 1797 O O . ILE A 1 226 ? 3.698 -3.196 -6.333 1.00 98.75 226 ILE A O 1
ATOM 1801 N N . VAL A 1 227 ? 5.367 -2.604 -4.961 1.00 98.44 227 VAL A N 1
ATOM 1802 C CA . VAL A 1 227 ? 6.435 -2.968 -5.900 1.00 98.44 227 VAL A CA 1
ATOM 1803 C C . VAL A 1 227 ? 6.418 -4.483 -6.138 1.00 98.44 227 VAL A C 1
ATOM 1805 O O . VAL A 1 227 ? 6.459 -5.281 -5.199 1.00 98.44 227 VAL A O 1
ATOM 1808 N N . SER A 1 228 ? 6.342 -4.866 -7.410 1.00 97.88 228 SER A N 1
ATOM 1809 C CA . SER A 1 228 ? 6.275 -6.247 -7.898 1.00 97.88 228 SER A CA 1
ATOM 1810 C C . SER A 1 228 ? 7.618 -6.968 -7.754 1.00 97.88 228 SER A C 1
ATOM 1812 O O . SER A 1 228 ? 8.675 -6.348 -7.651 1.00 97.88 228 SER A O 1
ATOM 1814 N N . LEU A 1 229 ? 7.591 -8.303 -7.822 1.00 95.88 229 LEU A N 1
ATOM 1815 C CA . LEU A 1 229 ? 8.806 -9.108 -8.009 1.00 95.88 229 LEU A CA 1
ATOM 1816 C C . LEU A 1 229 ? 9.435 -8.911 -9.398 1.00 95.88 229 LEU A C 1
ATOM 1818 O O . LEU A 1 229 ? 10.573 -9.319 -9.631 1.00 95.88 229 LEU A O 1
ATOM 1822 N N . ARG A 1 230 ? 8.685 -8.329 -10.336 1.00 94.81 230 ARG A N 1
ATOM 1823 C CA . ARG A 1 230 ? 9.069 -8.161 -11.733 1.00 94.81 230 ARG A CA 1
ATOM 1824 C C . ARG A 1 230 ? 9.664 -6.773 -11.960 1.00 94.81 230 ARG A C 1
ATOM 1826 O O . ARG A 1 230 ? 9.181 -5.770 -11.436 1.00 94.81 230 ARG A O 1
ATOM 1833 N N . LYS A 1 231 ? 10.660 -6.723 -12.841 1.00 94.88 231 LYS A N 1
ATOM 1834 C CA . LYS A 1 231 ? 11.233 -5.504 -13.422 1.00 94.88 231 LYS A CA 1
ATOM 1835 C C . LYS A 1 231 ? 11.218 -5.636 -14.949 1.00 94.88 231 LYS A C 1
ATOM 1837 O O . LYS A 1 231 ? 11.154 -6.756 -15.465 1.00 94.88 231 LYS A O 1
ATOM 1842 N N . ASN A 1 232 ? 11.235 -4.527 -15.680 1.00 93.50 232 ASN A N 1
ATOM 1843 C CA . ASN A 1 232 ? 11.444 -4.558 -17.129 1.00 93.50 232 ASN A CA 1
ATOM 1844 C C . ASN A 1 232 ? 12.936 -4.788 -17.469 1.00 93.50 232 ASN A C 1
ATOM 1846 O O . ASN A 1 232 ? 13.773 -4.944 -16.579 1.00 93.50 232 ASN A O 1
ATOM 1850 N N . THR A 1 233 ? 13.276 -4.813 -18.760 1.00 91.75 233 THR A N 1
ATOM 1851 C CA . THR A 1 233 ? 14.661 -5.006 -19.236 1.00 91.75 233 THR A CA 1
ATOM 1852 C C . THR A 1 233 ? 15.625 -3.903 -18.805 1.00 91.75 233 THR A C 1
ATOM 1854 O O . THR A 1 233 ? 16.821 -4.156 -18.717 1.00 91.75 233 THR A O 1
ATOM 1857 N N . ASP A 1 234 ? 15.103 -2.715 -18.505 1.00 90.00 234 ASP A N 1
ATOM 1858 C CA . ASP A 1 234 ? 15.870 -1.544 -18.073 1.00 90.00 234 ASP A CA 1
ATOM 1859 C C . ASP A 1 234 ? 15.981 -1.468 -16.537 1.00 90.00 234 ASP A C 1
ATOM 1861 O O . ASP A 1 234 ? 16.477 -0.491 -15.985 1.00 90.00 234 ASP A O 1
ATOM 1865 N N . GLY A 1 235 ? 15.490 -2.487 -15.822 1.00 90.75 235 GLY A N 1
ATOM 1866 C CA . GLY A 1 235 ? 15.496 -2.537 -14.360 1.00 90.75 235 GLY A CA 1
ATOM 1867 C C . GLY A 1 235 ? 14.385 -1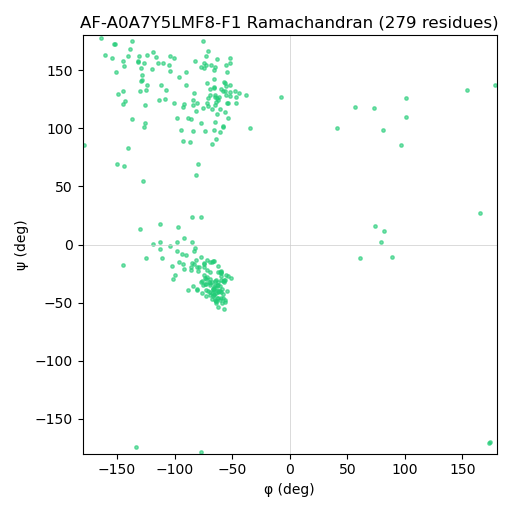.726 -13.687 1.00 90.75 235 GLY A C 1
ATOM 1868 O O . GLY A 1 235 ? 14.312 -1.727 -12.458 1.00 90.75 235 GLY A O 1
ATOM 1869 N N . VAL A 1 236 ? 13.489 -1.089 -14.450 1.00 94.19 236 VAL A N 1
ATOM 1870 C CA . VAL A 1 236 ? 12.333 -0.357 -13.913 1.00 94.19 236 VAL A CA 1
ATOM 1871 C C . VAL A 1 236 ? 11.390 -1.352 -13.228 1.00 94.19 236 VAL A C 1
ATOM 1873 O O . VAL A 1 236 ? 10.986 -2.334 -13.859 1.00 94.19 236 VAL A O 1
ATOM 1876 N N . PRO A 1 237 ? 11.012 -1.128 -11.960 1.00 95.56 237 PRO A N 1
ATOM 1877 C CA . PRO A 1 237 ? 10.079 -2.000 -11.262 1.00 95.56 237 PRO A CA 1
ATOM 1878 C C . PRO A 1 237 ? 8.651 -1.848 -11.791 1.00 95.56 237 PRO A C 1
ATOM 1880 O O . PRO A 1 237 ? 8.152 -0.732 -11.973 1.00 95.56 237 PRO A O 1
ATOM 1883 N N . TYR A 1 238 ? 7.960 -2.980 -11.929 1.00 97.25 238 TYR A N 1
ATOM 1884 C CA . TYR A 1 238 ? 6.505 -2.969 -12.034 1.00 97.25 238 TYR A CA 1
ATOM 1885 C C . TYR A 1 238 ? 5.892 -2.689 -10.656 1.00 97.25 238 TYR A C 1
ATOM 1887 O O . TYR A 1 238 ? 6.458 -3.032 -9.615 1.00 97.25 238 TYR A O 1
ATOM 1895 N N . VAL A 1 239 ? 4.703 -2.098 -10.638 1.00 97.94 239 VAL A N 1
ATOM 1896 C CA . VAL A 1 239 ? 3.909 -1.880 -9.426 1.00 97.94 239 VAL A CA 1
ATOM 1897 C C . VAL A 1 239 ? 2.540 -2.504 -9.626 1.00 97.94 239 VAL A C 1
ATOM 1899 O O . VAL A 1 239 ? 1.909 -2.304 -10.661 1.00 97.94 239 VAL A O 1
ATOM 1902 N N . ILE A 1 240 ? 2.096 -3.250 -8.618 1.00 98.50 240 ILE A N 1
ATOM 1903 C CA . ILE A 1 240 ? 0.759 -3.820 -8.542 1.00 98.50 240 ILE A CA 1
ATOM 1904 C C . ILE A 1 240 ? -0.167 -2.865 -7.808 1.00 98.50 240 ILE A C 1
ATOM 1906 O O . ILE A 1 240 ? 0.064 -2.512 -6.648 1.00 98.50 240 ILE A O 1
ATOM 1910 N N . ASP A 1 241 ? -1.227 -2.453 -8.485 1.00 97.62 241 ASP A N 1
ATOM 1911 C CA . ASP A 1 241 ? -2.113 -1.398 -8.023 1.00 97.62 241 ASP A CA 1
ATOM 1912 C C . ASP A 1 241 ? -3.539 -1.553 -8.570 1.00 97.62 241 ASP A C 1
ATOM 1914 O O . ASP A 1 241 ? -3.836 -2.417 -9.394 1.00 97.62 241 ASP A O 1
ATOM 1918 N N . LEU A 1 242 ? -4.453 -0.717 -8.071 1.00 97.25 242 LEU A N 1
ATOM 1919 C CA . LEU A 1 242 ? -5.841 -0.667 -8.523 1.00 97.25 242 LEU A CA 1
ATOM 1920 C C . LEU A 1 242 ? -6.364 0.766 -8.481 1.00 97.25 242 LEU A C 1
ATOM 1922 O O . LEU A 1 242 ? -6.438 1.381 -7.415 1.00 97.25 242 LEU A O 1
ATOM 1926 N N . HIS A 1 243 ? -6.791 1.284 -9.631 1.00 93.81 243 HIS A N 1
ATOM 1927 C CA . HIS A 1 243 ? -7.278 2.655 -9.754 1.00 93.81 243 HIS A CA 1
ATOM 1928 C C . HIS A 1 243 ? -8.493 2.798 -10.683 1.00 93.81 243 HIS A C 1
ATOM 1930 O O . HIS A 1 243 ? -8.727 1.922 -11.522 1.00 93.81 243 HIS A O 1
ATOM 1936 N N . PRO A 1 244 ? -9.255 3.915 -10.594 1.00 91.88 244 PRO A N 1
ATOM 1937 C CA . PRO A 1 244 ? -10.484 4.092 -11.370 1.00 91.88 244 PRO A CA 1
ATOM 1938 C C . PRO A 1 244 ? -10.294 3.908 -12.879 1.00 91.88 244 PRO A C 1
ATOM 1940 O O . PRO A 1 244 ? -11.135 3.309 -13.540 1.00 91.88 244 PRO A O 1
ATOM 1943 N N . LYS A 1 245 ? -9.177 4.407 -13.427 1.00 91.12 245 LYS A N 1
ATOM 1944 C CA . LYS A 1 245 ? -8.894 4.356 -14.869 1.00 91.12 245 LYS A CA 1
ATOM 194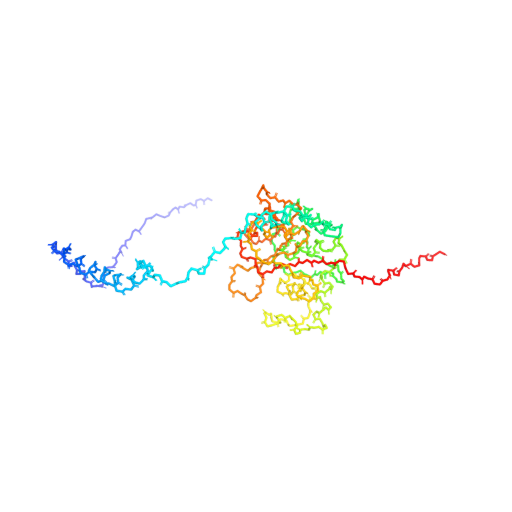5 C C . LYS A 1 245 ? -8.542 2.943 -15.354 1.00 91.12 245 LYS A C 1
ATOM 1947 O O . LYS A 1 245 ? -8.904 2.604 -16.475 1.00 91.12 245 LYS A O 1
ATOM 1952 N N . ALA A 1 246 ? -7.873 2.124 -14.539 1.00 89.19 246 ALA A N 1
ATOM 1953 C CA . ALA A 1 246 ? -7.586 0.732 -14.887 1.00 89.19 246 ALA A CA 1
ATOM 1954 C C . ALA A 1 246 ? -8.811 -0.175 -14.732 1.00 89.19 246 ALA A C 1
ATOM 1956 O O . ALA A 1 246 ? -8.950 -1.143 -15.477 1.00 89.19 246 ALA A O 1
ATOM 1957 N N . SER A 1 247 ? -9.712 0.126 -13.786 1.00 92.81 247 SER A N 1
ATOM 1958 C CA . SER A 1 247 ? -10.923 -0.643 -13.428 1.00 92.81 247 SER A CA 1
ATOM 1959 C C . SER A 1 247 ? -10.702 -2.076 -12.914 1.00 92.81 247 SER A C 1
ATOM 1961 O O . SER A 1 247 ? -11.632 -2.670 -12.369 1.00 92.81 247 SER A O 1
ATOM 1963 N N . LYS A 1 248 ? -9.486 -2.611 -13.048 1.00 96.62 248 LYS A N 1
ATOM 1964 C CA . LYS A 1 248 ? -8.998 -3.909 -12.570 1.00 96.62 248 LYS A CA 1
ATOM 1965 C C . LYS A 1 248 ? -7.582 -3.746 -12.017 1.00 96.62 248 LYS A C 1
ATOM 1967 O O . LYS A 1 248 ? -6.972 -2.699 -12.229 1.00 96.62 248 LYS A O 1
ATOM 1972 N N . ILE A 1 249 ? -7.079 -4.768 -11.331 1.00 97.44 249 ILE A N 1
ATOM 1973 C CA . ILE A 1 249 ? -5.702 -4.764 -10.828 1.00 97.44 249 ILE A CA 1
ATOM 1974 C C . ILE A 1 249 ? -4.724 -4.772 -12.009 1.00 97.44 249 ILE A C 1
ATOM 1976 O O . ILE A 1 249 ? -4.920 -5.497 -12.991 1.00 97.44 249 ILE A O 1
ATOM 1980 N N . THR A 1 250 ? -3.703 -3.929 -11.917 1.00 97.19 250 THR A N 1
ATOM 1981 C CA . THR A 1 250 ? -2.653 -3.727 -12.922 1.00 97.19 250 THR A CA 1
ATOM 1982 C C . THR A 1 250 ? -1.283 -4.065 -12.352 1.00 97.19 250 THR A C 1
ATOM 1984 O O . THR A 1 250 ? -1.138 -4.278 -11.153 1.00 97.19 250 THR A O 1
ATOM 1987 N N . GLY A 1 251 ? -0.296 -4.206 -13.235 1.00 95.81 251 GLY A N 1
ATOM 1988 C CA . GLY A 1 251 ? 1.086 -4.540 -12.907 1.00 95.81 251 GLY A CA 1
ATOM 1989 C C . GLY A 1 251 ? 2.004 -3.784 -13.856 1.00 95.81 251 GLY A C 1
ATOM 1990 O O . GLY A 1 251 ? 2.597 -4.406 -14.733 1.00 95.81 251 GLY A O 1
ATOM 1991 N N . ASP A 1 252 ? 2.039 -2.457 -13.720 1.00 94.00 252 ASP A N 1
ATOM 1992 C CA . ASP A 1 252 ? 2.561 -1.520 -14.723 1.00 94.00 252 ASP A CA 1
ATOM 1993 C C . ASP A 1 252 ? 3.797 -0.754 -14.213 1.00 94.00 252 ASP A C 1
ATOM 1995 O O . ASP A 1 252 ? 4.046 -0.654 -13.010 1.00 94.00 252 ASP A O 1
ATOM 1999 N N . ASN A 1 253 ? 4.578 -0.169 -15.128 1.00 90.19 253 ASN A N 1
ATOM 2000 C CA . ASN A 1 253 ? 5.751 0.657 -14.801 1.00 90.19 253 ASN A CA 1
ATOM 2001 C C . ASN A 1 253 ? 5.331 2.080 -14.387 1.00 90.19 253 ASN A C 1
ATOM 2003 O O . ASN A 1 253 ? 5.536 3.063 -15.105 1.00 90.19 253 ASN A O 1
ATOM 2007 N N . LEU A 1 254 ? 4.694 2.201 -13.224 1.00 88.12 254 LEU A N 1
ATOM 2008 C CA . LEU A 1 254 ? 4.103 3.463 -12.763 1.00 88.12 254 LEU A CA 1
ATOM 2009 C C . LEU A 1 254 ? 5.120 4.436 -12.158 1.00 88.12 254 LEU A C 1
ATOM 2011 O O . LEU A 1 254 ? 4.883 5.643 -12.165 1.00 88.12 254 LEU A O 1
ATOM 2015 N N . VAL A 1 255 ? 6.264 3.930 -11.684 1.00 90.06 255 VAL A N 1
ATOM 2016 C CA . VAL A 1 255 ? 7.321 4.727 -11.034 1.00 90.06 255 VAL A CA 1
ATOM 2017 C C . VAL A 1 255 ? 7.888 5.801 -11.969 1.00 90.06 255 VAL A C 1
ATOM 2019 O O . VAL A 1 255 ? 8.165 6.908 -11.523 1.00 90.06 255 VAL A O 1
ATOM 2022 N N . THR A 1 256 ? 8.003 5.512 -13.267 1.00 90.12 256 THR A N 1
ATOM 2023 C CA . THR A 1 256 ? 8.460 6.473 -14.288 1.00 90.12 256 THR A CA 1
ATOM 2024 C C . THR A 1 256 ? 7.316 7.227 -14.965 1.00 90.12 256 THR A C 1
ATOM 2026 O O . THR A 1 256 ? 7.542 8.260 -15.590 1.00 90.12 256 THR A O 1
ATOM 2029 N N . THR A 1 257 ? 6.080 6.735 -14.838 1.00 87.06 257 THR A N 1
ATOM 2030 C CA . THR A 1 257 ? 4.899 7.329 -15.482 1.00 87.06 257 THR A CA 1
ATOM 2031 C C . THR A 1 257 ? 4.326 8.485 -14.662 1.00 87.06 257 THR A C 1
ATOM 2033 O O . THR A 1 257 ? 3.844 9.470 -15.226 1.00 87.06 257 THR A O 1
ATOM 2036 N N . TRP A 1 258 ? 4.368 8.385 -13.331 1.00 88.62 258 TRP A N 1
ATOM 2037 C CA . TRP A 1 258 ? 3.810 9.374 -12.410 1.00 88.62 258 TRP A CA 1
ATOM 2038 C C . TRP A 1 258 ? 4.839 9.804 -11.371 1.00 88.62 258 TRP A C 1
ATOM 2040 O O . TRP A 1 258 ? 5.632 8.998 -10.892 1.00 88.62 258 TRP A O 1
ATOM 2050 N N . SER A 1 259 ? 4.780 11.072 -10.959 1.00 89.81 259 SER A N 1
ATOM 2051 C CA . SER A 1 259 ? 5.654 11.595 -9.909 1.00 89.81 259 SER A CA 1
ATOM 2052 C C . SER A 1 259 ? 5.400 10.880 -8.582 1.00 89.81 259 SER A C 1
ATOM 2054 O O . SER A 1 259 ? 4.336 11.034 -7.974 1.00 89.81 259 SER A O 1
ATOM 2056 N N . VAL A 1 260 ? 6.384 10.098 -8.134 1.00 94.56 260 VAL A N 1
ATOM 2057 C CA . VAL A 1 260 ? 6.342 9.401 -6.846 1.00 94.56 260 VAL A CA 1
ATOM 2058 C C . VAL A 1 260 ? 6.329 10.433 -5.723 1.00 94.56 260 VAL A C 1
ATOM 2060 O O . VAL A 1 260 ? 7.251 11.235 -5.576 1.00 94.56 260 VAL A O 1
ATOM 2063 N N . ARG A 1 261 ? 5.269 10.414 -4.912 1.00 94.81 261 ARG A N 1
ATOM 2064 C CA . ARG A 1 261 ? 5.122 11.323 -3.769 1.00 94.81 261 ARG A CA 1
ATOM 2065 C C . ARG A 1 261 ? 5.752 10.752 -2.512 1.00 94.81 261 ARG A C 1
ATOM 2067 O O . ARG A 1 261 ? 6.323 11.497 -1.722 1.00 94.81 261 ARG A O 1
ATOM 2074 N N . ALA A 1 262 ? 5.595 9.451 -2.307 1.00 96.81 262 ALA A N 1
ATOM 2075 C CA . ALA A 1 262 ? 6.112 8.767 -1.139 1.00 96.81 262 ALA A CA 1
ATOM 2076 C C . ALA A 1 262 ? 6.439 7.315 -1.466 1.00 96.81 262 ALA A C 1
ATOM 2078 O O . ALA A 1 262 ? 5.788 6.692 -2.304 1.00 96.81 262 ALA A O 1
ATOM 2079 N N . HIS A 1 263 ? 7.445 6.794 -0.779 1.00 98.12 263 HIS A N 1
ATOM 2080 C CA . HIS A 1 263 ? 7.939 5.443 -0.953 1.00 98.12 263 HIS A CA 1
ATOM 2081 C C . HIS A 1 263 ? 8.329 4.905 0.423 1.00 98.12 263 HIS A C 1
ATOM 2083 O O . HIS A 1 263 ? 9.100 5.540 1.148 1.00 98.12 263 HIS A O 1
ATOM 2089 N N . PHE A 1 264 ? 7.738 3.777 0.803 1.00 98.56 264 PHE A N 1
ATOM 2090 C CA . PHE A 1 264 ? 7.870 3.201 2.132 1.00 98.56 264 PHE A CA 1
ATOM 2091 C C . PHE A 1 264 ? 8.272 1.737 2.074 1.00 98.56 264 PHE A C 1
ATOM 2093 O O . PHE A 1 264 ? 7.729 0.970 1.281 1.00 98.56 264 PHE A O 1
ATOM 2100 N N . ARG A 1 265 ? 9.138 1.343 3.004 1.00 98.06 265 ARG A N 1
ATOM 2101 C CA . ARG A 1 265 ? 9.475 -0.050 3.272 1.00 98.06 265 ARG A CA 1
ATOM 2102 C C . ARG A 1 265 ? 8.994 -0.447 4.656 1.00 98.06 265 ARG A C 1
ATOM 2104 O O . ARG A 1 265 ? 9.316 0.192 5.658 1.00 98.06 265 ARG A O 1
ATOM 2111 N N . VAL A 1 266 ? 8.198 -1.509 4.698 1.00 96.69 266 VAL A N 1
ATOM 2112 C CA . VAL A 1 266 ? 7.694 -2.084 5.945 1.00 96.69 266 VAL A CA 1
ATOM 2113 C C . VAL A 1 266 ? 8.676 -3.141 6.425 1.00 96.69 266 VAL A C 1
ATOM 2115 O O . VAL A 1 266 ? 9.152 -3.959 5.639 1.00 96.69 266 VAL A O 1
ATOM 2118 N N . HIS A 1 267 ? 8.943 -3.141 7.727 1.00 93.62 267 HIS A N 1
ATOM 2119 C CA . HIS A 1 267 ? 9.798 -4.123 8.386 1.00 93.62 267 HIS A CA 1
ATOM 2120 C C . HIS A 1 267 ? 8.965 -5.042 9.282 1.00 93.62 267 HIS A C 1
ATOM 2122 O O . HIS A 1 267 ? 7.883 -4.638 9.727 1.00 93.62 267 HIS A O 1
ATOM 2128 N N . PRO A 1 268 ? 9.445 -6.264 9.583 1.00 90.25 268 PRO A N 1
ATOM 2129 C CA . PRO A 1 268 ? 8.818 -7.103 10.589 1.00 90.25 268 PRO A CA 1
ATOM 2130 C C . PRO A 1 268 ? 8.659 -6.318 11.886 1.00 90.25 268 PRO A C 1
ATOM 2132 O O . PRO A 1 268 ? 9.624 -5.763 12.417 1.00 90.25 268 PRO A O 1
ATOM 2135 N N . LYS A 1 269 ? 7.442 -6.294 12.428 1.00 78.56 269 LYS A N 1
ATOM 2136 C CA . LYS A 1 269 ? 7.270 -5.829 13.798 1.00 78.56 269 LYS A CA 1
ATOM 2137 C C . LYS A 1 269 ? 8.041 -6.787 14.693 1.00 78.56 269 LYS A C 1
ATOM 2139 O O . LYS A 1 269 ? 7.805 -7.995 14.650 1.00 78.56 269 LYS A O 1
ATOM 2144 N N . VAL A 1 270 ? 8.960 -6.255 15.494 1.00 52.91 270 VAL A N 1
ATOM 2145 C CA . VAL A 1 270 ? 9.589 -7.021 16.569 1.00 52.91 270 VAL A CA 1
ATOM 2146 C C . VAL A 1 270 ? 8.498 -7.286 17.599 1.00 52.91 270 VAL A C 1
ATOM 2148 O O . VAL A 1 270 ? 8.265 -6.498 18.511 1.00 52.91 270 VAL A O 1
ATOM 2151 N N . PHE A 1 271 ? 7.751 -8.367 17.405 1.00 41.75 271 PHE A N 1
ATOM 2152 C CA . PHE A 1 271 ? 6.884 -8.883 18.442 1.00 41.75 271 PHE A CA 1
ATOM 2153 C C . PHE A 1 271 ? 7.799 -9.481 19.515 1.00 41.75 271 PHE A C 1
ATOM 2155 O O . PHE A 1 271 ? 8.645 -10.325 19.214 1.00 41.75 271 PHE A O 1
ATOM 2162 N N . GLY A 1 272 ? 7.637 -9.051 20.772 1.00 36.41 272 GLY A N 1
ATOM 2163 C CA . GLY A 1 272 ? 8.082 -9.863 21.907 1.00 36.41 272 GLY A CA 1
ATOM 2164 C C . GLY A 1 272 ? 7.512 -11.284 21.775 1.00 36.41 272 GLY A C 1
ATOM 2165 O O . GLY A 1 272 ? 6.520 -11.462 21.060 1.00 36.41 272 GLY A O 1
ATOM 2166 N N . PRO A 1 273 ? 8.147 -12.300 22.388 1.00 30.84 273 PRO A N 1
ATOM 2167 C CA . PRO A 1 273 ? 7.885 -13.704 22.091 1.00 30.84 273 PRO A CA 1
ATOM 2168 C C . PRO A 1 273 ? 6.387 -13.996 22.044 1.00 30.84 273 PRO A C 1
ATOM 2170 O O . PRO A 1 273 ? 5.650 -13.672 2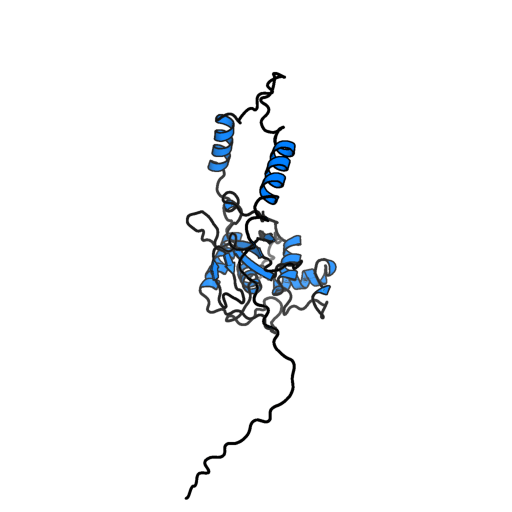2.975 1.00 30.84 273 PRO A O 1
ATOM 2173 N N . VAL A 1 274 ? 5.958 -14.593 20.929 1.00 43.12 274 VAL A N 1
ATOM 2174 C CA . VAL A 1 274 ? 4.603 -15.109 20.745 1.00 43.12 274 VAL A CA 1
ATOM 2175 C C . VAL A 1 274 ? 4.331 -16.035 21.918 1.00 43.12 274 VAL A C 1
ATOM 2177 O O . VAL A 1 274 ? 4.933 -17.105 22.017 1.00 43.12 274 VAL A O 1
ATOM 2180 N N . GLN A 1 275 ? 3.465 -15.609 22.834 1.00 35.88 275 GLN A N 1
ATOM 2181 C CA . GLN A 1 275 ? 3.016 -16.461 23.917 1.00 35.88 275 GLN A CA 1
ATOM 2182 C C . GLN A 1 275 ? 2.209 -17.576 23.262 1.00 35.88 275 GLN A C 1
ATOM 2184 O O . GLN A 1 275 ? 1.075 -17.372 22.829 1.00 35.88 275 GLN A O 1
ATOM 2189 N N . GLN A 1 276 ? 2.864 -18.723 23.069 1.00 34.50 276 GLN A N 1
ATOM 2190 C CA . GLN A 1 276 ? 2.223 -19.918 22.556 1.00 34.50 276 GLN A CA 1
ATOM 2191 C C . GLN A 1 276 ? 1.027 -20.191 23.459 1.00 34.50 276 GLN A C 1
ATOM 2193 O O . GLN A 1 276 ? 1.171 -20.308 24.677 1.00 34.50 276 GLN A O 1
ATOM 2198 N N . ALA A 1 277 ? -0.160 -20.223 22.860 1.00 38.97 277 ALA A N 1
ATOM 2199 C CA . ALA A 1 277 ? -1.347 -20.675 23.548 1.00 38.97 277 ALA A CA 1
ATOM 2200 C C . ALA A 1 277 ? -1.053 -22.086 24.065 1.00 38.97 277 ALA A C 1
ATOM 2202 O O . ALA A 1 277 ? -0.820 -23.011 23.286 1.00 38.97 277 ALA A O 1
ATOM 2203 N N . HIS A 1 278 ? -1.002 -22.218 25.389 1.00 36.47 278 HIS A N 1
ATOM 2204 C CA . HIS A 1 278 ? -1.026 -23.503 26.058 1.00 36.47 278 HIS A CA 1
ATOM 2205 C C . HIS A 1 278 ? -2.315 -24.211 25.634 1.00 36.47 278 HIS A C 1
ATOM 2207 O O . HIS A 1 278 ? -3.395 -23.905 26.135 1.00 36.47 278 HIS A O 1
ATOM 2213 N N . ASN A 1 279 ? -2.200 -25.150 24.699 1.00 39.16 279 ASN A N 1
ATOM 2214 C CA . ASN A 1 279 ? -3.228 -26.152 24.489 1.00 39.16 279 ASN A CA 1
ATOM 2215 C C . ASN A 1 279 ? -3.132 -27.130 25.659 1.00 39.16 279 ASN A C 1
ATOM 2217 O O . ASN A 1 279 ? -2.268 -28.006 25.679 1.00 39.16 279 ASN A O 1
ATOM 2221 N N . GLY A 1 280 ? -3.985 -26.915 26.657 1.00 43.69 280 GLY A N 1
ATOM 2222 C CA . GLY A 1 280 ? -4.266 -27.903 27.684 1.00 43.69 280 GLY A CA 1
ATOM 2223 C C . GLY A 1 280 ? -5.036 -29.078 27.084 1.00 43.69 280 GLY A C 1
ATOM 2224 O O . GLY A 1 280 ? -6.055 -28.884 26.419 1.00 43.69 280 GLY A O 1
ATOM 2225 N N . LEU A 1 281 ? -4.524 -30.276 27.346 1.00 37.22 281 LEU A N 1
ATOM 2226 C CA . LEU A 1 281 ? -5.299 -31.491 27.574 1.00 37.22 281 LEU A CA 1
ATOM 2227 C C . LEU A 1 281 ? -5.028 -31.919 29.016 1.00 37.22 281 LEU A C 1
ATOM 2229 O O . LEU A 1 281 ? -3.857 -31.773 29.441 1.00 37.22 281 LEU A O 1
#

Nearest PDB structures (foldseek):
  2eko-assembly1_A  TM=4.167E-01  e=5.804E+00  Homo sapiens

Secondary structure (DSSP, 8-state):
------------------------PPPS--SSSSSSSHHHHHHHHHHHHHTTSSPPPP--------PPPHHHHHHHHHHHHTS--PPPPHHHHHHHHHHHHHHTS--EE--------TTT----TTEE-HHHHHHHHHHTTT--HHHHHHHHHHH-GGGS-GGGSS--S--TTTGGG-HHHHHHHHHHHSEE-----STTTGGG--TT-EEEE-SSS-SS-SEEEEEEEEE-TT-PEEEEEE-TTT-BEEEE-HHHHS-EEEEEE-----PPP--------

pLDDT: mean 77.38, std 24.48, range [30.7, 98.75]

Foldseek 3Di:
DDDDDDDDDDDDDDDDDDDDDDDDDDDPDDDDPPVPPVVVVVVVVCCVPCVVVPDDDDDDDDPDPDDPPVVVVVVVVCVLVVDPLPDDDPLLVQLQVQLVVQQPDCEFEDPDFDDFDPPPTDDPSNYAFQLSSNQRSNVSNVDRLLVQLLVCCVVPVVLAPLVVDPDSHRDSRPQSRDQRSVVSSLVPAWDWWDLDDDLSRLSRQDFNKKWFADPDPDPGGPFIFTFHPDAPPSSQTWTWTHDPVVRGTDGHSVSVVGRTPTITDHDDDPDDDDPPPPPDD

Sequence (281 aa):
MKGKNIDGGEVKISVLRGVTRQRRRFSSLWPVLVYGSLAGILVGYWQHVFSPLFAAPETKS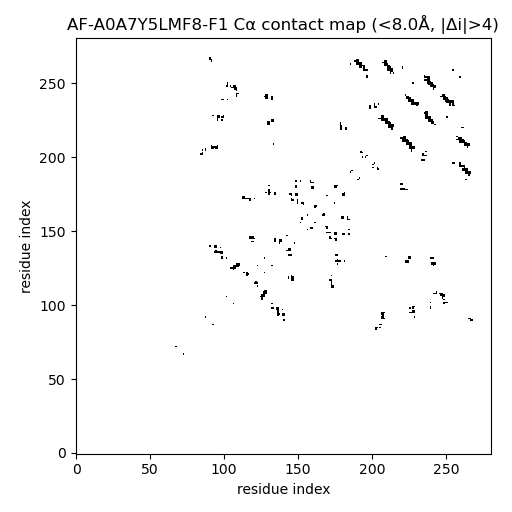TSKATSPPLAALAGKVAEFVGRPEPQITDFQRRIAEAAEIQLASETRYSSDYFRIAYPGGDVPSHVGTGADVIVRSLRAVGIDLQREIHEDRKQNPHHYPLKRWKNKEPDPNIDHRRLANVYAYLLQHAERVTTHVDDSSFVHYQPGDIVMWSWGIGEYPDHAGIVSLRKNTDGVPYVIDLHPKASKITGDNLVTTWSVRAHFRVHPKVFGPVQQAHNGL

Radius of gyration: 32.26 Å; Cα contacts (8 Å, |Δi|>4): 372; chains: 1; bounding box: 107×79×77 Å

Mean predicted aligned error: 16.05 Å